Protein AF-A0AAE9GLV4-F1 (afdb_monomer)

Organism: NCBI:txid28182

Sequence (184 aa):
MNSAVATGKGVYDLAKDYKGTYNSAKDFAGKLTSKDDKVRDYAAGQAAAHTMSAVLGGMAGKALGSRLPKPKTDLPGGGKAIATNRPDFIVSPNGTAFPVPKGASGPTPITNKANKITGSAYTGGKGGANGQVSTMRIMDSTSAKGNSPGYPNGYIKYTNNAKQGVDPYTGKTLPNTKNHFGTN

InterPro domains:
  IPR029122 Novel toxin 10 [PF15520] (1-68)

Radius of gyration: 26.01 Å; Cα contacts (8 Å, |Δi|>4): 252; chains: 1; bounding box: 36×66×72 Å

Solvent-accessible surface area (backbone atoms only — not comparable to full-atom values): 10858 Å² total; per-residue (Å²): 140,86,82,83,77,83,58,71,64,62,59,54,54,52,52,50,51,51,54,50,54,52,49,54,51,51,55,53,62,71,65,56,88,64,94,50,70,69,59,54,53,54,50,52,50,48,54,53,51,55,53,50,50,56,57,48,72,73,62,68,88,68,88,80,83,90,78,75,84,77,80,86,70,88,60,90,71,83,68,78,81,71,85,58,91,51,70,66,53,48,68,33,86,73,64,54,74,44,75,44,30,52,78,38,48,46,82,39,79,38,65,47,100,82,74,44,75,50,32,35,30,31,40,78,18,39,18,24,75,70,49,40,21,20,31,39,35,42,34,50,59,37,76,60,54,88,93,42,78,53,32,80,65,13,33,36,35,28,19,27,91,85,69,45,33,20,40,67,66,56,24,47,79,39,59,83,93,66,28,62,42,76,41,89

Foldseek 3Di:
DDDDDPDCVVVVVVVVVVVVVVVVLVVVLVPPPDPDPVVSCVVSVVVVVVVVCVVCVVPVPDDDPDDDDDPPPPPPDDDPPPPQVDDQWDAFPVGDTGGFAAPWHDQDFDADPVRDGFWTKTAQGFAAPVRFFGMKTWGQWAPDDVPRHTQRRTWIFTAGPVRFTADRHHRHGDDPVPRTHHRD

Mean predicted aligned error: 18.53 Å

Nearest PDB structures (foldseek):
  4inh-assembly5_F  TM=2.682E-01  e=8.424E-01  Norovirus Hu/1968/US
  4xbd-assembly3_A  TM=3.056E-01  e=1.288E+00  Norovirus Hu/1968/US
  5t6f-assembly1_A  TM=2.512E-01  e=3.615E+00  Norovirus Hu/1968/US
  6w5k-assembly2_B  TM=2.486E-01  e=7.956E+00  Norovirus Hu/1968/US

Secondary structure (DSSP, 8-state):
-------THHHHHHHHHHHHHHHHHHHHHHT---S-HHHHHHHHHHHHHHHHHHHHHHHTTS---S-SPPP----S--------S--SEEE-TTS-EEEPPBT-EEEEEEE-TTS-EEEEEEES-BBST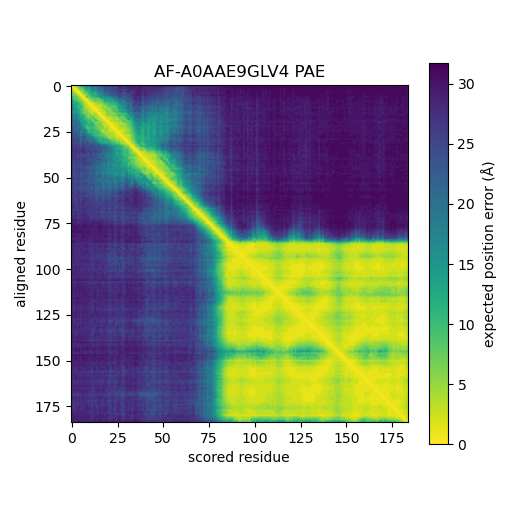TS-B-EEEEE--B--BTTBPPBTT-EEEEE-TT--BB-TTT--B--TTTS-EE--

pLDDT: mean 70.94, std 24.37, range [26.53, 98.31]

Structure (mmCIF, N/CA/C/O backbone):
data_AF-A0AAE9GLV4-F1
#
_entry.id   AF-A0AAE9GLV4-F1
#
loop_
_atom_site.group_PDB
_atom_site.id
_atom_site.type_symbol
_atom_site.label_atom_id
_atom_site.label_alt_id
_atom_site.label_comp_id
_atom_site.label_asym_id
_atom_site.label_entity_id
_atom_site.label_seq_id
_atom_site.pdbx_PDB_ins_code
_atom_site.Cartn_x
_atom_site.Cartn_y
_atom_site.Cartn_z
_atom_site.occupancy
_atom_site.B_iso_or_equiv
_atom_site.auth_seq_id
_atom_site.auth_comp_id
_atom_site.auth_asym_id
_atom_site.auth_atom_id
_atom_site.pdbx_PDB_model_num
ATOM 1 N N . MET A 1 1 ? 2.624 -53.560 39.657 1.00 33.38 1 MET A N 1
ATOM 2 C CA . MET A 1 1 ? 2.349 -52.473 40.621 1.00 33.38 1 MET A CA 1
ATOM 3 C C . MET A 1 1 ? 3.602 -51.626 40.752 1.00 33.38 1 MET A C 1
ATOM 5 O O . MET A 1 1 ? 4.656 -52.217 40.912 1.00 33.38 1 MET A O 1
ATOM 9 N N . ASN A 1 2 ? 3.497 -50.299 40.627 1.00 26.53 2 ASN A N 1
ATOM 10 C CA . ASN A 1 2 ? 4.347 -49.332 41.337 1.00 26.53 2 ASN A CA 1
ATOM 11 C C . ASN A 1 2 ? 3.811 -47.912 41.099 1.00 26.53 2 ASN A C 1
ATOM 13 O O . ASN A 1 2 ? 4.105 -47.274 40.093 1.00 26.53 2 ASN A O 1
ATOM 17 N N . SER A 1 3 ? 2.984 -47.438 42.031 1.00 32.34 3 SER A N 1
ATOM 18 C CA . SER A 1 3 ? 2.622 -46.030 42.185 1.00 32.34 3 SER A CA 1
ATOM 19 C C . SER A 1 3 ? 3.633 -45.384 43.132 1.00 32.34 3 SER A C 1
ATOM 21 O O . SER A 1 3 ? 3.607 -45.651 44.333 1.00 32.34 3 SER A O 1
ATOM 23 N N . ALA A 1 4 ? 4.536 -44.561 42.600 1.00 38.41 4 ALA A N 1
ATOM 24 C CA . ALA A 1 4 ? 5.411 -43.734 43.421 1.00 38.41 4 ALA A CA 1
ATOM 25 C C . ALA A 1 4 ? 4.566 -42.644 44.100 1.00 38.41 4 ALA A C 1
ATOM 27 O O . ALA A 1 4 ? 3.997 -41.770 43.448 1.00 38.41 4 ALA A O 1
ATOM 28 N N . VAL A 1 5 ? 4.453 -42.753 45.420 1.00 37.19 5 VAL A N 1
ATOM 29 C CA . VAL A 1 5 ? 3.797 -41.794 46.307 1.00 37.19 5 VAL A CA 1
ATOM 30 C C . VAL A 1 5 ? 4.603 -40.493 46.278 1.00 37.19 5 VAL A C 1
ATOM 32 O O . VAL A 1 5 ? 5.750 -40.465 46.720 1.00 37.19 5 VAL A O 1
ATOM 35 N N . ALA A 1 6 ? 4.018 -39.416 45.750 1.00 38.88 6 ALA A N 1
ATOM 36 C CA . ALA A 1 6 ? 4.577 -38.074 45.873 1.00 38.88 6 ALA A CA 1
ATOM 37 C C . ALA A 1 6 ? 4.549 -37.673 47.357 1.00 38.88 6 ALA A C 1
ATOM 39 O O . ALA A 1 6 ? 3.493 -37.413 47.933 1.00 38.88 6 ALA A O 1
ATOM 40 N N . THR A 1 7 ? 5.710 -37.700 48.005 1.00 41.88 7 THR A N 1
ATOM 41 C CA . THR A 1 7 ? 5.868 -37.385 49.425 1.00 41.88 7 THR A CA 1
ATOM 42 C C . THR A 1 7 ? 5.638 -35.890 49.672 1.00 41.88 7 THR A C 1
ATOM 44 O O . THR A 1 7 ? 6.137 -35.032 48.942 1.00 41.88 7 THR A O 1
ATOM 47 N N . GLY A 1 8 ? 4.885 -35.563 50.730 1.00 40.62 8 GLY A N 1
ATOM 48 C CA . GLY A 1 8 ? 4.397 -34.209 51.052 1.00 40.62 8 GLY A CA 1
ATOM 49 C C . GLY A 1 8 ? 5.460 -33.112 51.215 1.00 40.62 8 GLY A C 1
ATOM 50 O O . GLY A 1 8 ? 5.114 -31.935 51.278 1.00 40.62 8 GLY A O 1
ATOM 51 N N . LYS A 1 9 ? 6.751 -33.464 51.213 1.00 35.28 9 LYS A N 1
ATOM 52 C CA . LYS A 1 9 ? 7.869 -32.514 51.207 1.00 35.28 9 LYS A CA 1
ATOM 53 C C . LYS A 1 9 ? 7.953 -31.713 49.896 1.00 35.28 9 LYS A C 1
ATOM 55 O O . LYS A 1 9 ? 8.179 -30.510 49.947 1.00 35.28 9 LYS A O 1
ATOM 60 N N . GLY A 1 10 ? 7.689 -32.335 48.741 1.00 39.31 10 GLY A N 1
ATOM 61 C CA . GLY A 1 10 ? 7.753 -31.652 47.437 1.00 39.31 10 GLY A CA 1
ATOM 62 C C . GLY A 1 10 ? 6.651 -30.606 47.237 1.00 39.31 10 GLY A C 1
ATOM 63 O O . GLY A 1 10 ? 6.878 -29.563 46.634 1.00 39.31 10 GLY A O 1
ATOM 64 N N . VAL A 1 11 ? 5.471 -30.844 47.818 1.00 40.41 11 VAL A N 1
ATOM 65 C CA . VAL A 1 11 ? 4.345 -29.895 47.792 1.00 40.41 11 VAL A CA 1
ATOM 66 C C . VAL A 1 11 ? 4.633 -28.677 48.679 1.00 40.41 11 VAL A C 1
ATOM 68 O O . VAL A 1 11 ? 4.272 -27.555 48.332 1.00 40.41 11 VAL A O 1
ATOM 71 N N . TYR A 1 12 ? 5.323 -28.880 49.806 1.00 36.50 12 TYR A N 1
ATOM 72 C CA . TYR A 1 12 ? 5.692 -27.806 50.733 1.00 36.50 12 TYR A CA 1
ATOM 73 C C . TYR A 1 12 ? 6.796 -26.893 50.187 1.00 36.50 12 TYR A C 1
ATOM 75 O O . TYR A 1 12 ? 6.784 -25.691 50.459 1.00 36.50 12 TYR A O 1
ATOM 83 N N . ASP A 1 13 ? 7.740 -27.454 49.430 1.00 44.09 13 ASP A N 1
ATOM 84 C CA . ASP A 1 13 ? 8.796 -26.691 48.760 1.00 44.09 13 ASP A CA 1
ATOM 85 C C . ASP A 1 13 ? 8.198 -25.889 47.576 1.00 44.09 13 ASP A C 1
ATOM 87 O O . ASP A 1 13 ? 8.415 -24.680 47.489 1.00 44.09 13 ASP A O 1
ATOM 91 N N . LEU A 1 14 ? 7.275 -26.484 46.802 1.00 44.44 14 LEU A N 1
ATOM 92 C CA . LEU A 1 14 ? 6.513 -25.7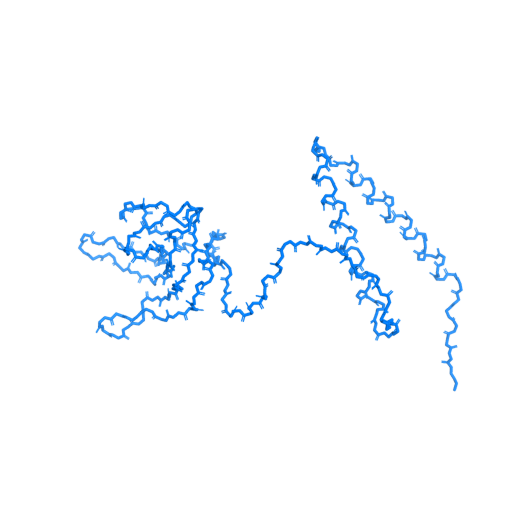97 45.742 1.00 44.44 14 LEU A CA 1
ATOM 93 C C . LEU A 1 14 ? 5.638 -24.640 46.272 1.00 44.44 14 LEU A C 1
ATOM 95 O O . LEU A 1 14 ? 5.512 -23.596 45.632 1.00 44.44 14 LEU A O 1
ATOM 99 N N . ALA A 1 15 ? 5.043 -24.795 47.459 1.00 45.81 15 ALA A N 1
ATOM 100 C CA . ALA A 1 15 ? 4.229 -23.751 48.085 1.00 45.81 15 ALA A CA 1
ATOM 101 C C . ALA A 1 15 ? 5.065 -22.568 48.613 1.00 45.81 15 ALA A C 1
ATOM 103 O O . ALA A 1 15 ? 4.588 -21.427 48.609 1.00 45.81 15 ALA A O 1
ATOM 104 N N . LYS A 1 16 ? 6.309 -22.811 49.057 1.00 47.06 16 LYS A N 1
ATOM 105 C CA . LYS A 1 16 ? 7.235 -21.729 49.435 1.00 47.06 16 LYS A CA 1
ATOM 106 C C . LYS A 1 16 ? 7.666 -20.926 48.214 1.00 47.06 16 LYS A C 1
ATOM 108 O O . LYS A 1 16 ? 7.606 -19.696 48.271 1.00 47.06 16 LYS A O 1
ATOM 113 N N . ASP A 1 17 ? 8.004 -21.607 47.122 1.00 53.16 17 ASP A N 1
ATOM 114 C CA . ASP A 1 17 ? 8.352 -20.962 45.854 1.00 53.16 17 ASP A CA 1
ATOM 115 C C . ASP A 1 17 ? 7.182 -20.125 45.327 1.00 53.16 17 ASP A C 1
ATOM 117 O O . ASP A 1 17 ? 7.364 -18.962 44.969 1.00 53.16 17 ASP A O 1
ATOM 121 N N . TYR A 1 18 ? 5.954 -20.647 45.419 1.00 48.00 18 TYR A N 1
ATOM 122 C CA . TYR A 1 18 ? 4.741 -19.917 45.045 1.00 48.00 18 TYR A CA 1
ATOM 123 C C . TYR A 1 18 ? 4.554 -18.615 45.842 1.00 48.00 18 TYR A C 1
ATOM 125 O O . TYR A 1 18 ? 4.253 -17.563 45.271 1.00 48.00 18 TYR A O 1
ATOM 133 N N . LYS A 1 19 ? 4.774 -18.649 47.164 1.00 46.53 19 LYS A N 1
ATOM 134 C CA . LYS A 1 19 ? 4.658 -17.458 48.025 1.00 46.53 19 LYS A CA 1
ATOM 135 C C . LYS A 1 19 ? 5.772 -16.440 47.748 1.00 46.53 19 LYS A C 1
ATOM 137 O O . LYS A 1 19 ? 5.514 -15.237 47.785 1.00 46.53 19 LYS A O 1
ATOM 142 N N . GLY A 1 20 ? 6.981 -16.911 47.435 1.00 52.19 20 GLY A N 1
ATOM 143 C CA . GLY A 1 20 ? 8.107 -16.074 47.013 1.00 52.19 20 GLY A CA 1
ATOM 144 C C . GLY A 1 20 ? 7.839 -15.373 45.680 1.00 52.19 20 GLY A C 1
ATOM 145 O O . GLY A 1 20 ? 7.937 -14.150 45.602 1.00 52.19 20 GLY A O 1
ATOM 146 N N . THR A 1 21 ? 7.396 -16.120 44.664 1.00 51.12 21 THR A N 1
ATOM 147 C CA . THR A 1 21 ? 7.044 -15.578 43.340 1.00 51.12 21 THR A CA 1
ATOM 148 C C . THR A 1 21 ? 5.890 -14.575 43.419 1.00 51.12 21 THR A C 1
ATOM 150 O O . THR A 1 21 ? 5.936 -13.532 42.766 1.00 51.12 21 THR A O 1
ATOM 153 N N . TYR A 1 22 ? 4.884 -14.833 44.260 1.00 44.66 22 TYR A N 1
ATOM 154 C CA . TYR A 1 22 ? 3.770 -13.907 44.476 1.00 44.66 22 TYR A CA 1
ATOM 155 C C . TYR A 1 22 ? 4.218 -12.580 45.109 1.00 44.66 22 TYR A C 1
ATOM 157 O O . TYR A 1 22 ? 3.776 -11.508 44.690 1.00 44.66 22 TYR A O 1
ATOM 165 N N . ASN A 1 23 ? 5.130 -12.633 46.084 1.00 49.69 23 ASN A N 1
ATOM 166 C CA . ASN A 1 23 ? 5.678 -11.429 46.709 1.00 49.69 23 ASN A CA 1
ATOM 167 C C . ASN A 1 23 ? 6.584 -10.646 45.742 1.00 49.69 23 ASN A C 1
ATOM 169 O O . ASN A 1 23 ? 6.455 -9.428 45.660 1.00 49.69 23 ASN A O 1
ATOM 173 N N . SER A 1 24 ? 7.408 -11.319 44.930 1.00 46.62 24 SER A N 1
ATOM 174 C CA . SER A 1 24 ? 8.219 -10.658 43.894 1.00 46.62 24 SER A CA 1
ATOM 175 C C . SER A 1 24 ? 7.372 -10.011 42.791 1.00 46.62 24 SER A C 1
ATOM 177 O O . SER A 1 24 ? 7.714 -8.932 42.311 1.00 46.62 24 SER A O 1
ATOM 179 N N . ALA A 1 25 ? 6.245 -10.623 42.412 1.00 48.28 25 ALA A N 1
ATOM 180 C CA . ALA A 1 25 ? 5.297 -10.033 41.465 1.00 48.28 25 ALA A CA 1
ATOM 181 C C . ALA A 1 25 ? 4.595 -8.791 42.047 1.00 48.28 25 ALA A C 1
ATOM 183 O O . ALA A 1 25 ? 4.405 -7.800 41.337 1.00 48.28 25 ALA A O 1
ATOM 184 N N . LYS A 1 26 ? 4.264 -8.808 43.346 1.00 45.34 26 LYS A N 1
ATOM 185 C CA . LYS A 1 26 ? 3.741 -7.635 44.067 1.00 45.34 26 LYS A CA 1
ATOM 186 C C . LYS A 1 26 ? 4.761 -6.500 44.161 1.00 45.34 26 LYS A C 1
ATOM 188 O O . LYS A 1 26 ? 4.398 -5.356 43.897 1.00 45.34 26 LYS A O 1
ATOM 193 N N . ASP A 1 27 ? 6.019 -6.807 44.462 1.00 52.88 27 ASP A N 1
ATOM 194 C CA . ASP A 1 27 ? 7.096 -5.809 44.519 1.00 52.88 27 ASP A CA 1
ATOM 195 C C . ASP A 1 27 ? 7.402 -5.209 43.138 1.00 52.88 27 ASP A C 1
ATOM 197 O O . ASP A 1 27 ? 7.717 -4.022 43.026 1.00 52.88 27 ASP A O 1
ATOM 201 N N . PHE A 1 28 ? 7.261 -5.996 42.066 1.00 50.38 28 PHE A N 1
ATOM 202 C CA . PHE A 1 28 ? 7.389 -5.508 40.691 1.00 50.38 28 PHE A CA 1
ATOM 203 C C . PHE A 1 28 ? 6.233 -4.572 40.305 1.00 50.38 28 PHE A C 1
ATOM 205 O O . PHE A 1 28 ? 6.464 -3.506 39.734 1.00 50.38 28 PHE A O 1
ATOM 212 N N . ALA A 1 29 ? 4.997 -4.916 40.684 1.00 48.34 29 ALA A N 1
ATOM 213 C CA . ALA A 1 29 ? 3.828 -4.059 40.480 1.00 48.34 29 ALA A CA 1
ATOM 214 C C . ALA A 1 29 ? 3.908 -2.750 41.291 1.00 48.34 29 ALA A C 1
ATOM 216 O O . ALA A 1 29 ? 3.488 -1.702 40.802 1.00 48.34 29 ALA A O 1
ATOM 217 N N . GLY A 1 30 ? 4.503 -2.790 42.489 1.00 45.53 30 GLY A N 1
ATOM 218 C CA . GLY A 1 30 ? 4.764 -1.608 43.318 1.00 45.53 30 GLY A CA 1
ATOM 219 C C . GLY A 1 30 ? 5.848 -0.670 42.768 1.00 45.53 30 GLY A C 1
ATOM 220 O O . GLY A 1 30 ? 5.863 0.508 43.117 1.00 45.53 30 GLY A O 1
ATOM 221 N N . LYS A 1 31 ? 6.731 -1.156 41.882 1.00 49.12 31 LYS A N 1
ATOM 222 C CA . LYS A 1 31 ? 7.793 -0.360 41.231 1.00 49.12 31 LYS A CA 1
ATOM 223 C C . LYS A 1 31 ? 7.373 0.293 39.911 1.00 49.12 31 LYS A C 1
ATOM 225 O O . LYS A 1 31 ? 8.145 1.075 39.357 1.00 49.12 31 LYS A O 1
ATOM 230 N N . LEU A 1 32 ? 6.171 0.014 39.399 1.00 48.62 32 LEU A N 1
ATOM 231 C CA . LEU A 1 32 ? 5.632 0.709 38.228 1.00 48.62 32 LEU A CA 1
ATOM 232 C C . LEU A 1 32 ? 5.230 2.136 38.628 1.00 48.62 32 LEU A C 1
ATOM 234 O O . LEU A 1 32 ? 4.164 2.362 39.192 1.00 48.62 32 LEU A O 1
ATOM 238 N N . THR A 1 33 ? 6.079 3.113 38.304 1.00 49.09 33 THR A N 1
ATOM 239 C CA . THR A 1 33 ? 5.923 4.549 38.621 1.00 49.09 33 THR A CA 1
ATOM 240 C C . THR A 1 33 ? 4.823 5.261 37.813 1.00 49.09 33 THR A C 1
ATOM 242 O O . THR A 1 33 ? 4.863 6.479 37.631 1.00 49.09 33 THR A O 1
ATOM 245 N N . SER A 1 34 ? 3.828 4.526 37.311 1.00 51.44 34 SER A N 1
ATOM 246 C CA . SER A 1 34 ? 2.735 5.097 36.525 1.00 51.44 34 SER A CA 1
ATOM 247 C C . SER A 1 34 ? 1.590 5.548 37.432 1.00 51.44 34 SER A C 1
ATOM 249 O O . SER A 1 34 ? 1.074 4.770 38.236 1.00 51.44 34 SER A O 1
ATOM 251 N N . LYS A 1 35 ? 1.174 6.812 37.279 1.00 51.53 35 LYS A N 1
ATOM 252 C CA . LYS A 1 35 ? 0.035 7.421 37.991 1.00 51.53 35 LYS A CA 1
ATOM 253 C C . LYS A 1 35 ? -1.329 6.922 37.491 1.00 51.53 35 LYS A C 1
ATOM 255 O O . LYS A 1 35 ? -2.339 7.258 38.096 1.00 51.53 35 LYS A O 1
ATOM 260 N N . ASP A 1 36 ? -1.358 6.108 36.433 1.00 47.84 36 ASP A N 1
ATOM 261 C CA . ASP A 1 36 ? -2.586 5.582 35.840 1.00 47.84 36 ASP A CA 1
ATOM 262 C C . ASP A 1 36 ? -2.874 4.146 36.302 1.00 47.84 36 ASP A C 1
ATOM 264 O O . ASP A 1 36 ? -2.256 3.177 35.843 1.00 47.84 36 ASP A O 1
ATOM 268 N N . ASP A 1 37 ? -3.874 4.002 37.176 1.00 52.22 37 ASP A N 1
ATOM 269 C CA . ASP A 1 37 ? -4.303 2.728 37.777 1.00 52.22 37 ASP A CA 1
ATOM 270 C C . ASP A 1 37 ? -4.626 1.636 36.735 1.00 52.22 37 ASP A C 1
ATOM 272 O O . ASP A 1 37 ? -4.383 0.452 36.967 1.00 52.22 37 ASP A O 1
ATOM 276 N N . LYS A 1 38 ? -5.080 2.029 35.537 1.00 52.62 38 LYS A N 1
ATOM 277 C CA . LYS A 1 38 ? -5.433 1.111 34.436 1.00 52.62 38 LYS A CA 1
ATOM 278 C C . LYS A 1 38 ? -4.229 0.375 33.845 1.00 52.62 38 LYS A C 1
ATOM 280 O O . LYS A 1 38 ? -4.363 -0.763 33.401 1.00 52.62 38 LYS A O 1
ATOM 285 N N . VAL A 1 39 ? -3.055 1.011 33.825 1.00 49.38 39 VAL A N 1
ATOM 286 C CA . VAL A 1 39 ? -1.829 0.403 33.280 1.00 49.38 39 VAL A CA 1
ATOM 287 C C . VAL A 1 39 ? -1.263 -0.618 34.267 1.00 49.38 39 VAL A C 1
ATOM 289 O O . VAL A 1 39 ? -0.762 -1.663 33.848 1.00 49.38 39 VAL A O 1
ATOM 292 N N . ARG A 1 40 ? -1.406 -0.364 35.577 1.00 48.38 40 ARG A N 1
ATOM 293 C CA . ARG A 1 40 ? -0.996 -1.308 36.626 1.00 48.38 40 ARG A CA 1
ATOM 294 C C . ARG A 1 40 ? -1.845 -2.579 36.612 1.00 48.38 40 ARG A C 1
ATOM 296 O O . ARG A 1 40 ? -1.273 -3.665 36.643 1.00 48.38 40 ARG A O 1
ATOM 303 N N . ASP A 1 41 ? -3.166 -2.455 36.487 1.00 49.81 41 ASP A N 1
ATOM 304 C CA . ASP A 1 41 ? -4.072 -3.614 36.422 1.00 49.81 41 ASP A CA 1
ATOM 305 C C . ASP A 1 41 ? -3.847 -4.461 35.163 1.00 49.81 41 ASP A C 1
ATOM 307 O O . ASP A 1 41 ? -3.862 -5.691 35.223 1.00 49.81 41 ASP A O 1
ATOM 311 N N . TYR A 1 42 ? -3.553 -3.823 34.027 1.00 49.88 42 TYR A N 1
ATOM 312 C CA . TYR A 1 42 ? -3.244 -4.534 32.786 1.00 49.88 42 TYR A CA 1
ATOM 313 C C . TYR A 1 42 ? -1.904 -5.288 32.856 1.00 49.88 42 TYR A C 1
ATOM 315 O O . TYR A 1 42 ? -1.800 -6.427 32.395 1.00 49.88 42 TYR A O 1
ATOM 323 N N . ALA A 1 43 ? -0.879 -4.687 33.470 1.00 46.59 43 ALA A N 1
ATOM 324 C CA . ALA A 1 43 ? 0.427 -5.319 33.649 1.00 46.59 43 ALA A CA 1
ATOM 325 C C . ALA A 1 43 ? 0.389 -6.453 34.690 1.00 46.59 43 ALA A C 1
ATOM 327 O O . ALA A 1 43 ? 0.937 -7.530 34.444 1.00 46.59 43 ALA A O 1
ATOM 328 N N . ALA A 1 44 ? -0.309 -6.255 35.813 1.00 49.22 44 ALA A N 1
ATOM 329 C CA . ALA A 1 44 ? -0.534 -7.297 36.814 1.00 49.22 44 ALA A CA 1
ATOM 330 C C . ALA A 1 44 ? -1.363 -8.461 36.240 1.00 49.22 44 ALA A C 1
ATOM 332 O O . ALA A 1 44 ? -1.042 -9.627 36.479 1.00 49.22 44 ALA A O 1
ATOM 333 N N . GLY A 1 45 ? -2.373 -8.156 35.417 1.00 49.81 45 GLY A N 1
ATOM 334 C CA . GLY A 1 45 ? -3.188 -9.147 34.715 1.00 49.81 45 GLY A CA 1
ATOM 335 C C . GLY A 1 45 ? -2.389 -9.990 33.717 1.00 49.81 45 GLY A C 1
ATOM 336 O O . GLY A 1 45 ? -2.546 -11.210 33.686 1.00 49.81 45 GLY A O 1
ATOM 337 N N . GLN A 1 46 ? -1.477 -9.380 32.952 1.00 47.47 46 GLN A N 1
ATOM 338 C CA . GLN A 1 46 ? -0.594 -10.124 32.045 1.00 47.47 46 GLN A CA 1
ATOM 339 C C . GLN A 1 46 ? 0.460 -10.953 32.793 1.00 47.47 46 GLN A C 1
ATOM 341 O O . GLN A 1 46 ? 0.703 -12.100 32.419 1.00 47.47 46 GLN A O 1
ATOM 346 N N . ALA A 1 47 ? 1.045 -10.432 33.874 1.00 45.75 47 ALA A N 1
ATOM 347 C CA . ALA A 1 47 ? 2.011 -11.182 34.680 1.00 45.75 47 ALA A CA 1
ATOM 348 C C . ALA A 1 47 ? 1.371 -12.414 35.350 1.00 45.75 47 ALA A C 1
ATOM 350 O O . ALA A 1 47 ? 1.970 -13.494 35.359 1.00 45.75 47 ALA A O 1
ATOM 351 N N . ALA A 1 48 ? 0.131 -12.289 35.838 1.00 47.38 48 ALA A N 1
ATOM 352 C CA . ALA A 1 48 ? -0.644 -13.412 36.364 1.00 47.38 48 ALA A CA 1
ATOM 353 C C . ALA A 1 48 ? -1.029 -14.421 35.264 1.00 47.38 48 ALA A C 1
ATOM 355 O O . ALA A 1 48 ? -0.939 -15.629 35.474 1.00 47.38 48 ALA A O 1
ATOM 356 N N . ALA A 1 49 ? -1.403 -13.955 34.068 1.00 43.41 49 ALA A N 1
ATOM 357 C CA . ALA A 1 49 ? -1.769 -14.830 32.953 1.00 43.41 49 ALA A CA 1
ATOM 358 C C . ALA A 1 49 ? -0.572 -15.623 32.392 1.00 43.41 49 ALA A C 1
ATOM 360 O O . ALA A 1 49 ? -0.696 -16.820 32.120 1.00 43.41 49 ALA A O 1
ATOM 361 N N . HIS A 1 50 ? 0.602 -14.997 32.265 1.00 37.84 50 HIS A N 1
ATOM 362 C CA . HIS A 1 50 ? 1.802 -15.660 31.746 1.00 37.84 50 HIS A CA 1
ATOM 363 C C . HIS A 1 50 ? 2.395 -16.678 32.727 1.00 37.84 50 HIS A C 1
ATOM 365 O O . HIS A 1 50 ? 2.811 -17.759 32.307 1.00 37.84 50 HIS A O 1
ATOM 371 N N . THR A 1 51 ? 2.375 -16.393 34.032 1.00 44.53 51 THR A N 1
ATOM 372 C CA . THR A 1 51 ? 2.818 -17.357 35.056 1.00 44.53 51 THR A CA 1
ATOM 373 C C . THR A 1 51 ? 1.852 -18.536 35.187 1.00 44.53 51 THR A C 1
ATOM 375 O O . THR A 1 51 ? 2.294 -19.682 35.276 1.00 44.53 51 THR A O 1
ATOM 378 N N . MET A 1 52 ? 0.541 -18.304 35.072 1.00 40.44 52 MET A N 1
ATOM 379 C CA . MET A 1 52 ? -0.462 -19.377 35.045 1.00 40.44 52 MET A CA 1
ATOM 380 C C . MET A 1 52 ? -0.363 -20.244 33.780 1.00 40.44 52 MET A C 1
ATOM 382 O 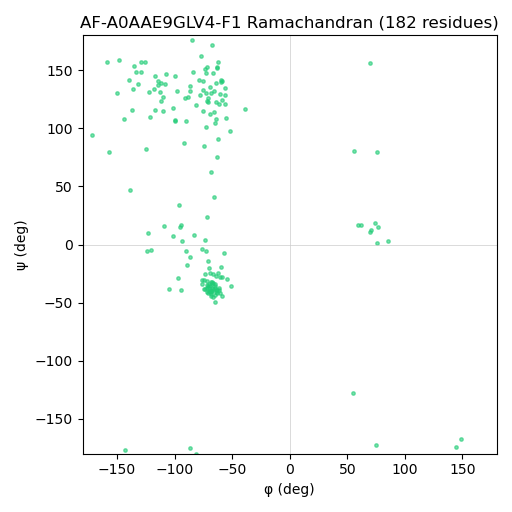O . MET A 1 52 ? -0.561 -21.455 33.860 1.00 40.44 52 MET A O 1
ATOM 386 N N . SER A 1 53 ? 0.002 -19.672 32.625 1.00 39.84 53 SER A N 1
ATOM 387 C CA . SER A 1 53 ? 0.228 -20.445 31.394 1.00 39.84 53 SER A CA 1
ATOM 388 C C . SER A 1 53 ? 1.493 -21.310 31.463 1.00 39.84 53 SER A C 1
ATOM 390 O O . SER A 1 53 ? 1.501 -22.412 30.916 1.00 39.84 53 SER A O 1
ATOM 392 N N . ALA A 1 54 ? 2.546 -20.849 32.146 1.00 41.22 54 ALA A N 1
ATOM 393 C CA . ALA A 1 54 ? 3.781 -21.616 32.327 1.00 41.22 54 ALA A CA 1
ATOM 394 C C . ALA A 1 54 ? 3.610 -22.773 33.330 1.00 41.22 54 ALA A C 1
ATOM 396 O O . ALA A 1 54 ? 4.109 -23.872 33.096 1.00 41.22 54 ALA A O 1
ATOM 397 N N . VAL A 1 55 ? 2.843 -22.564 34.407 1.00 42.22 55 VAL A N 1
ATOM 398 C CA . VAL A 1 55 ? 2.545 -23.614 35.399 1.00 42.22 55 VAL A CA 1
ATOM 399 C C . VAL A 1 55 ? 1.536 -24.635 34.854 1.00 42.22 55 VAL A C 1
ATOM 401 O O . VAL A 1 55 ? 1.698 -25.837 35.065 1.00 42.22 55 VAL A O 1
ATOM 404 N N . LEU A 1 56 ? 0.531 -24.197 34.086 1.00 40.75 56 LEU A N 1
ATOM 405 C CA . LEU A 1 56 ? -0.461 -25.102 33.493 1.00 40.75 56 LEU A CA 1
ATOM 406 C C . LEU A 1 56 ? 0.091 -25.866 32.275 1.00 40.75 56 LEU A C 1
ATOM 408 O O . LEU A 1 56 ? -0.274 -27.021 32.069 1.00 40.75 56 LEU A O 1
ATOM 412 N N . GLY A 1 57 ? 1.021 -25.279 31.514 1.00 39.75 57 GLY A N 1
ATOM 413 C CA . GLY A 1 57 ? 1.704 -25.955 30.405 1.00 39.75 57 GLY A CA 1
ATOM 414 C C . GLY A 1 57 ? 2.670 -27.065 30.842 1.00 39.75 57 GLY A C 1
ATOM 415 O O . GLY A 1 57 ? 2.905 -27.997 30.078 1.00 39.75 57 GLY A O 1
ATOM 416 N N . GLY A 1 58 ? 3.191 -27.003 32.075 1.00 44.88 58 GLY A N 1
ATOM 417 C CA . GLY A 1 58 ? 4.140 -27.986 32.614 1.00 44.88 58 GLY A CA 1
ATOM 418 C C . GLY A 1 58 ? 3.519 -29.190 33.336 1.00 44.88 58 GLY A C 1
ATOM 419 O O . GLY A 1 58 ? 4.195 -30.201 33.502 1.00 44.88 58 GLY A O 1
ATOM 420 N N . MET A 1 59 ? 2.247 -29.125 33.755 1.00 45.31 59 MET A N 1
ATOM 421 C CA . MET A 1 59 ? 1.600 -30.195 34.543 1.00 45.31 59 MET A CA 1
ATOM 422 C C . MET A 1 59 ? 0.302 -30.764 33.940 1.00 45.31 59 MET A C 1
ATOM 424 O O . MET A 1 59 ? -0.213 -31.759 34.446 1.00 45.31 59 MET A O 1
ATOM 428 N N . ALA A 1 60 ? -0.232 -30.217 32.844 1.00 43.28 60 ALA A N 1
ATOM 429 C CA . ALA A 1 60 ? -1.561 -30.588 32.335 1.00 43.28 60 ALA A CA 1
ATOM 430 C C . ALA A 1 60 ? -1.571 -31.649 31.213 1.00 43.28 60 ALA A C 1
ATOM 432 O O . ALA A 1 60 ? -2.433 -31.623 30.338 1.00 43.28 60 ALA A O 1
ATOM 433 N N . GLY A 1 61 ? -0.644 -32.612 31.228 1.00 41.25 61 GLY A N 1
ATOM 434 C CA . GLY A 1 61 ? -0.674 -33.729 30.274 1.00 41.25 61 GLY A CA 1
ATOM 435 C C . GLY A 1 61 ? -1.764 -34.770 30.562 1.00 41.25 61 GLY A C 1
ATOM 436 O O . GLY A 1 61 ? -2.212 -35.462 29.651 1.00 41.25 61 GLY A O 1
ATOM 437 N N . LYS A 1 62 ? -2.214 -34.913 31.815 1.00 45.66 62 LYS A N 1
ATOM 438 C CA . LYS A 1 62 ? -3.226 -35.908 32.195 1.00 45.66 62 LYS A CA 1
ATOM 439 C C . LYS A 1 62 ? -4.042 -35.405 33.382 1.00 45.66 62 LYS A C 1
ATOM 441 O O . LYS A 1 62 ? -3.476 -35.039 34.398 1.00 45.66 62 LYS A O 1
ATOM 446 N N . ALA A 1 63 ? -5.365 -35.474 33.247 1.00 48.44 63 ALA A N 1
ATOM 447 C CA . ALA A 1 63 ? -6.376 -35.177 34.263 1.00 48.44 63 ALA A CA 1
ATOM 448 C C . ALA A 1 63 ? -6.630 -33.690 34.570 1.00 48.44 63 ALA A C 1
ATOM 450 O O . ALA A 1 63 ? -6.259 -33.194 35.621 1.00 48.44 63 ALA A O 1
ATOM 451 N N . LEU A 1 64 ? -7.402 -33.014 33.713 1.00 41.44 64 LEU A N 1
ATOM 452 C CA . LEU A 1 64 ? -8.466 -32.123 34.194 1.00 41.44 64 LEU A CA 1
ATOM 453 C C . LEU A 1 64 ? -9.523 -31.946 33.093 1.00 41.44 64 LEU A C 1
ATOM 455 O O . LEU A 1 64 ? -9.557 -30.968 32.350 1.00 41.44 64 LEU A O 1
ATOM 459 N N . GLY A 1 65 ? -10.391 -32.948 32.968 1.00 40.06 65 GLY A N 1
ATOM 460 C CA . GLY A 1 65 ? -11.626 -32.803 32.213 1.00 40.06 65 GLY A CA 1
ATOM 461 C C . GLY A 1 65 ? -12.508 -31.720 32.842 1.00 40.06 65 GLY A C 1
ATOM 462 O O . GLY A 1 65 ? -12.935 -31.825 33.989 1.00 40.06 65 GLY A O 1
ATOM 463 N N . SER A 1 66 ? -12.820 -30.698 32.049 1.00 49.62 66 SER A N 1
ATOM 464 C CA . SER A 1 66 ? -14.157 -30.091 32.002 1.00 49.62 66 SER A CA 1
ATOM 465 C C . SER A 1 66 ? -14.645 -29.186 33.147 1.00 49.62 66 SER A C 1
ATOM 467 O O . SER A 1 66 ? -15.853 -28.960 33.213 1.00 49.62 66 SER A O 1
ATOM 469 N N . ARG A 1 67 ? -13.805 -28.615 34.026 1.00 50.91 67 ARG A N 1
ATOM 470 C CA . ARG A 1 67 ? -14.312 -27.732 35.112 1.00 50.91 67 ARG A CA 1
ATOM 471 C C . ARG A 1 67 ? -13.494 -26.469 35.406 1.00 50.91 67 ARG A C 1
ATOM 473 O O . ARG A 1 67 ? -13.275 -26.131 36.563 1.00 50.91 67 ARG A O 1
ATOM 480 N N . LEU A 1 68 ? -13.110 -25.722 34.374 1.00 50.16 68 LEU A N 1
ATOM 481 C CA . LEU A 1 68 ? -12.791 -24.300 34.551 1.00 50.16 68 L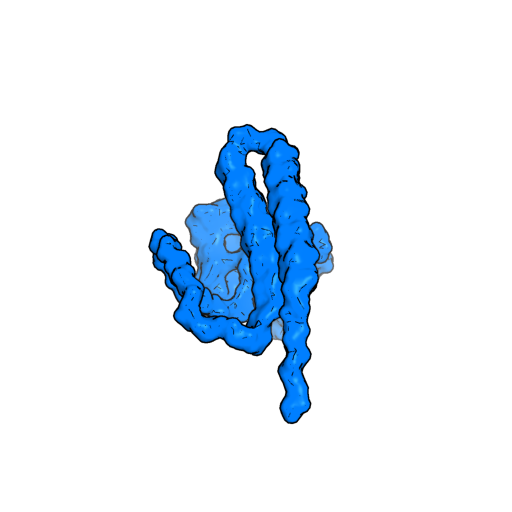EU A CA 1
ATOM 482 C C . LEU A 1 68 ? -14.066 -23.471 34.311 1.00 50.16 68 LEU A C 1
ATOM 484 O O . LEU A 1 68 ? -14.696 -23.641 33.260 1.00 50.16 68 LEU A O 1
ATOM 488 N N . PRO A 1 69 ? -14.483 -22.602 35.253 1.00 45.41 69 PRO A N 1
ATOM 489 C CA . PRO A 1 69 ? -15.560 -21.648 35.018 1.00 45.41 69 PRO A CA 1
ATOM 490 C C . PRO A 1 69 ? -15.206 -20.795 33.800 1.00 45.41 69 PRO A C 1
ATOM 492 O O . PRO A 1 69 ? -14.158 -20.152 33.773 1.00 45.41 69 PRO A O 1
ATOM 495 N N . LYS A 1 70 ? -16.058 -20.815 32.770 1.00 45.44 70 LYS A N 1
ATOM 496 C CA . LYS A 1 70 ? -15.859 -19.966 31.594 1.00 45.44 70 LYS A CA 1
ATOM 497 C C . LYS A 1 70 ? -15.967 -18.503 32.045 1.00 45.44 70 LYS A C 1
ATOM 499 O O . LYS A 1 70 ? -17.011 -18.151 32.603 1.00 45.44 70 LYS A O 1
ATOM 504 N N . PRO A 1 71 ? -14.951 -17.652 31.825 1.00 42.44 71 PRO A N 1
ATOM 505 C CA . PRO A 1 71 ? -15.110 -16.225 32.051 1.00 42.44 71 PRO A CA 1
ATOM 506 C C . PRO A 1 71 ? -16.245 -15.719 31.155 1.00 42.44 71 PRO A C 1
ATOM 508 O O . PRO A 1 71 ? -16.233 -15.931 29.942 1.00 42.44 71 PRO A O 1
ATOM 511 N N . LYS A 1 72 ? -17.255 -15.086 31.758 1.00 36.41 72 LYS A N 1
ATOM 512 C CA . LYS A 1 72 ? -18.274 -14.335 31.020 1.00 36.41 72 LYS A CA 1
ATOM 513 C C . LYS A 1 72 ? -17.635 -13.040 30.546 1.00 36.41 72 LYS A C 1
ATOM 515 O O . LYS A 1 72 ? -17.703 -12.020 31.221 1.00 36.41 72 LYS A O 1
ATOM 520 N N . THR A 1 73 ? -16.969 -13.094 29.406 1.00 44.53 73 THR A N 1
ATOM 521 C CA . THR A 1 73 ? -16.675 -11.887 28.648 1.00 44.53 73 THR A CA 1
ATOM 522 C C . THR A 1 73 ? -17.805 -11.701 27.657 1.00 44.53 73 THR A C 1
ATOM 524 O O . THR A 1 73 ? -17.712 -12.157 26.516 1.00 44.53 73 THR A O 1
ATOM 527 N N . ASP A 1 74 ? -18.863 -11.022 28.096 1.00 42.38 74 ASP A N 1
ATOM 528 C CA . ASP A 1 74 ? -19.814 -10.356 27.203 1.00 42.38 74 ASP A CA 1
ATOM 529 C C . ASP A 1 74 ? -19.091 -9.165 26.544 1.00 42.38 74 ASP A C 1
ATOM 531 O O . ASP A 1 74 ? -19.384 -7.994 26.769 1.00 42.38 74 ASP A O 1
ATOM 535 N N . LEU A 1 75 ? -18.051 -9.478 25.771 1.00 52.94 75 LEU A N 1
ATOM 536 C CA . LEU A 1 75 ? -17.437 -8.568 24.822 1.00 52.94 75 LEU A CA 1
ATOM 537 C C . LEU A 1 75 ? -18.366 -8.555 23.605 1.00 52.94 75 LEU A C 1
ATOM 539 O O . LEU A 1 75 ? -18.717 -9.637 23.120 1.00 52.94 75 LEU A O 1
ATOM 543 N N . PRO A 1 76 ? -18.787 -7.383 23.104 1.00 44.88 76 PRO A N 1
ATOM 544 C CA . PRO A 1 76 ? -19.665 -7.312 21.948 1.00 44.88 76 PRO A CA 1
ATOM 545 C C . PRO A 1 76 ? -19.047 -8.064 20.764 1.00 44.88 76 PRO A C 1
ATOM 547 O O . PRO A 1 76 ? -18.062 -7.630 20.173 1.00 44.88 76 PRO A O 1
ATOM 550 N N . GLY A 1 77 ? -19.661 -9.208 20.455 1.00 40.59 77 GLY A N 1
ATOM 551 C CA . GLY A 1 77 ? -19.637 -9.880 19.164 1.00 40.59 77 GLY A CA 1
ATOM 552 C C . GLY A 1 77 ? -18.253 -10.211 18.627 1.00 40.59 77 GLY A C 1
ATOM 553 O O . GLY A 1 77 ? -17.766 -9.554 17.710 1.00 40.59 77 GLY A O 1
ATOM 554 N N . GLY A 1 78 ? -17.684 -11.308 19.131 1.00 43.69 78 GLY A N 1
ATOM 555 C CA . GLY A 1 78 ? -16.625 -12.056 18.467 1.00 43.69 78 GLY A CA 1
ATOM 556 C C . GLY A 1 78 ? -17.019 -12.393 17.031 1.00 43.69 78 GLY A C 1
ATOM 557 O O . GLY A 1 78 ? -17.727 -13.364 16.766 1.00 43.69 78 GLY A O 1
ATOM 558 N N . GLY A 1 79 ? -16.544 -11.581 16.088 1.00 43.59 79 GLY A N 1
ATOM 559 C CA . GLY A 1 79 ? -16.489 -11.984 14.695 1.00 43.59 79 GLY A CA 1
ATOM 560 C C . GLY A 1 79 ? -15.688 -13.276 14.629 1.00 43.59 79 GLY A C 1
ATOM 561 O O . GLY A 1 79 ? -14.596 -13.351 15.191 1.00 43.59 79 GLY A O 1
ATOM 562 N N . LYS A 1 80 ? -16.251 -14.299 13.978 1.00 40.62 80 LYS A N 1
ATOM 563 C CA . LYS A 1 80 ? -15.536 -15.516 13.583 1.00 40.62 80 LYS A CA 1
ATOM 564 C C . LYS A 1 80 ? -14.141 -15.080 13.132 1.00 40.62 80 LYS A C 1
ATOM 566 O O . LYS A 1 80 ? -14.048 -14.305 12.179 1.00 40.62 80 LYS A O 1
ATOM 571 N N . ALA A 1 81 ? -13.085 -15.512 13.823 1.00 49.28 81 ALA A N 1
ATOM 572 C CA . ALA A 1 81 ? -11.736 -15.372 13.302 1.00 49.28 81 ALA A CA 1
ATOM 573 C C . ALA A 1 81 ? -11.717 -16.207 12.024 1.00 49.28 81 ALA A C 1
ATOM 575 O O . ALA A 1 81 ? -11.543 -17.424 12.052 1.00 49.28 81 ALA A O 1
ATOM 576 N N . ILE A 1 82 ? -12.041 -15.572 10.899 1.00 47.31 82 ILE A N 1
ATOM 577 C CA . ILE A 1 82 ? -11.772 -16.153 9.603 1.00 47.31 82 ILE A CA 1
ATOM 578 C C . ILE A 1 82 ? -10.258 -16.218 9.606 1.00 47.31 82 ILE A C 1
ATOM 580 O O . ILE A 1 82 ? -9.604 -15.177 9.594 1.00 47.31 82 ILE A O 1
ATOM 584 N N . ALA A 1 83 ? -9.714 -17.427 9.726 1.00 47.66 83 ALA A N 1
ATOM 585 C CA . ALA A 1 83 ? -8.318 -17.690 9.441 1.00 47.66 83 ALA A CA 1
ATOM 586 C C . ALA A 1 83 ? -8.123 -17.399 7.949 1.00 47.66 83 ALA A C 1
ATOM 588 O O . ALA A 1 83 ? -8.125 -18.284 7.100 1.00 47.66 83 ALA A O 1
ATOM 589 N N . THR A 1 84 ? -8.088 -16.116 7.603 1.00 53.88 84 THR A N 1
ATOM 590 C CA . THR A 1 84 ? -7.608 -15.668 6.314 1.00 53.88 84 THR A CA 1
ATOM 591 C C . THR A 1 84 ? -6.109 -15.900 6.379 1.00 53.88 84 THR A C 1
ATOM 593 O O . THR A 1 84 ? -5.482 -15.408 7.315 1.00 53.88 84 THR A O 1
ATOM 596 N N . ASN A 1 85 ? -5.526 -16.621 5.418 1.00 63.88 85 ASN A N 1
ATOM 597 C CA . ASN A 1 85 ? -4.069 -16.760 5.233 1.00 63.88 85 ASN A CA 1
ATOM 598 C C . ASN A 1 85 ? -3.405 -15.418 4.845 1.00 63.88 85 ASN A C 1
ATOM 600 O O . ASN A 1 85 ? -2.555 -15.346 3.962 1.00 63.88 85 ASN A O 1
ATOM 604 N N . ARG A 1 86 ? -3.839 -14.327 5.470 1.00 76.88 86 ARG A N 1
ATOM 605 C CA . ARG A 1 86 ? -3.438 -12.960 5.218 1.00 76.88 86 ARG A CA 1
ATOM 606 C C . ARG A 1 86 ? -2.876 -12.394 6.523 1.00 76.88 86 ARG A C 1
ATOM 608 O O . ARG A 1 86 ? -3.556 -12.471 7.545 1.00 76.88 86 ARG A O 1
ATOM 615 N N . PRO A 1 87 ? -1.698 -11.760 6.480 1.00 91.12 87 PRO A N 1
ATOM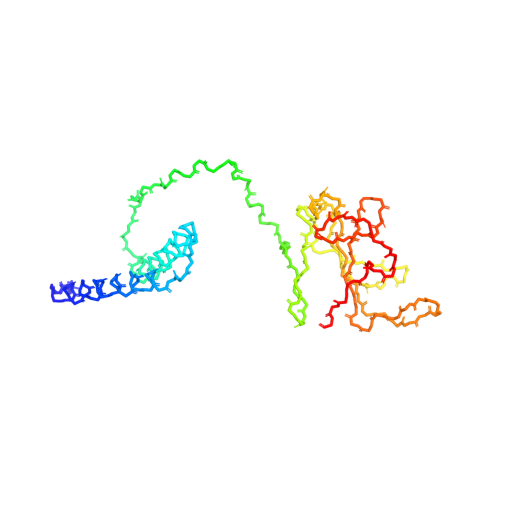 616 C CA . PRO A 1 87 ? -1.160 -11.054 7.630 1.00 91.12 87 PRO A CA 1
ATOM 617 C C . PRO A 1 87 ? -1.932 -9.754 7.908 1.00 91.12 87 PRO A C 1
ATOM 6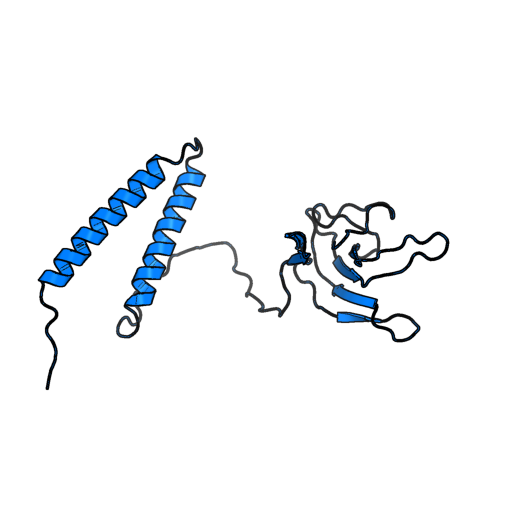19 O O . PRO A 1 87 ? -2.459 -9.111 6.994 1.00 91.12 87 PRO A O 1
ATOM 622 N N . ASP A 1 88 ? -1.946 -9.329 9.171 1.00 92.19 88 ASP A N 1
ATOM 623 C CA . ASP A 1 88 ? -2.490 -8.024 9.575 1.00 92.19 88 ASP A CA 1
ATOM 624 C C . ASP A 1 88 ? -1.562 -6.862 9.205 1.00 92.19 88 ASP A C 1
ATOM 626 O O . ASP A 1 88 ? -2.022 -5.762 8.904 1.00 92.19 88 ASP A O 1
ATOM 630 N N . PHE A 1 89 ? -0.256 -7.106 9.183 1.00 94.88 89 PHE A N 1
ATOM 631 C CA . PHE A 1 89 ? 0.766 -6.148 8.787 1.00 94.88 89 PHE A CA 1
ATOM 632 C C . PHE A 1 89 ? 1.948 -6.869 8.138 1.00 94.88 89 PHE A C 1
ATOM 634 O O . PHE A 1 89 ? 2.166 -8.060 8.349 1.00 94.88 89 PHE A O 1
ATOM 641 N N . ILE A 1 90 ? 2.726 -6.133 7.355 1.00 93.25 90 ILE A N 1
ATOM 642 C CA . ILE A 1 90 ? 3.999 -6.585 6.791 1.00 93.25 90 ILE A CA 1
ATOM 643 C C . ILE A 1 90 ? 5.108 -5.740 7.387 1.00 93.25 90 ILE A C 1
ATOM 645 O O . ILE A 1 90 ? 4.935 -4.540 7.552 1.00 93.25 90 ILE A O 1
ATOM 649 N N . VAL A 1 91 ? 6.241 -6.353 7.697 1.00 94.00 91 VAL A N 1
ATOM 650 C CA . VAL A 1 91 ? 7.398 -5.652 8.254 1.00 94.00 91 VAL A CA 1
ATOM 651 C C . VAL A 1 91 ? 8.500 -5.619 7.202 1.00 94.00 91 VAL A C 1
ATOM 653 O O . VAL A 1 91 ? 8.834 -6.663 6.641 1.00 94.00 91 VAL A O 1
ATOM 656 N N . SER A 1 92 ? 9.036 -4.437 6.896 1.00 89.81 92 SER A N 1
ATOM 657 C CA . SER A 1 92 ? 10.242 -4.306 6.063 1.00 89.81 92 SER A CA 1
ATOM 658 C C . SER A 1 92 ? 11.510 -4.643 6.858 1.00 89.81 92 SER A C 1
ATOM 660 O O . SER A 1 92 ? 11.479 -4.600 8.088 1.00 89.81 92 SER A O 1
ATOM 662 N N . PRO A 1 93 ? 12.645 -4.937 6.195 1.00 89.62 93 PRO A N 1
ATOM 663 C CA . PRO A 1 93 ? 13.915 -5.241 6.864 1.00 89.62 93 PRO A CA 1
ATOM 664 C C . PRO A 1 93 ? 14.350 -4.208 7.913 1.00 89.62 93 PRO A C 1
ATOM 666 O O . PRO A 1 93 ? 14.868 -4.585 8.960 1.00 89.62 93 PRO A O 1
ATOM 669 N N . ASN A 1 94 ? 14.078 -2.919 7.692 1.00 86.12 94 ASN A N 1
ATOM 670 C CA . ASN A 1 94 ? 14.337 -1.861 8.677 1.00 86.12 94 ASN A CA 1
ATOM 671 C C . ASN A 1 94 ? 13.374 -1.817 9.889 1.00 86.12 94 ASN A C 1
ATOM 673 O O . ASN A 1 94 ? 13.457 -0.892 10.696 1.00 86.12 94 ASN A O 1
ATOM 677 N N . GLY A 1 95 ? 12.436 -2.759 10.011 1.00 90.75 95 GLY A N 1
ATOM 678 C CA . GLY A 1 95 ? 11.479 -2.837 11.117 1.00 90.75 95 GLY A CA 1
ATOM 679 C C . GLY A 1 95 ? 10.206 -1.999 10.949 1.00 90.75 95 GLY A C 1
ATOM 680 O O . GLY A 1 95 ? 9.364 -1.997 11.847 1.00 90.75 95 GLY A O 1
ATOM 681 N N . THR A 1 96 ? 10.014 -1.308 9.820 1.00 92.88 96 THR A N 1
ATOM 682 C CA . THR A 1 96 ? 8.777 -0.547 9.575 1.00 92.88 96 THR A CA 1
ATOM 683 C C . THR A 1 96 ? 7.610 -1.497 9.327 1.00 92.88 96 THR A C 1
ATOM 685 O O . THR A 1 96 ? 7.639 -2.309 8.404 1.00 92.88 96 THR A O 1
ATOM 688 N N . ALA A 1 97 ? 6.556 -1.378 10.136 1.00 94.56 97 ALA A N 1
ATOM 689 C CA . ALA A 1 97 ? 5.319 -2.122 9.947 1.00 94.56 97 ALA A CA 1
ATOM 690 C C . ALA A 1 97 ? 4.366 -1.386 8.990 1.00 94.56 97 ALA A C 1
ATOM 692 O O . ALA A 1 97 ? 4.149 -0.180 9.088 1.00 94.56 97 ALA A O 1
ATOM 693 N N . PHE A 1 98 ? 3.759 -2.141 8.084 1.00 95.94 98 PHE A N 1
ATOM 694 C CA . PHE A 1 98 ? 2.839 -1.689 7.052 1.00 95.94 98 PHE A CA 1
ATOM 695 C C . PHE A 1 98 ? 1.500 -2.408 7.235 1.00 95.94 98 PHE A C 1
ATOM 697 O O . PHE A 1 98 ? 1.436 -3.618 7.005 1.00 95.94 98 PHE A O 1
ATOM 704 N N . PRO A 1 99 ? 0.435 -1.712 7.671 1.00 96.75 99 PRO A N 1
ATOM 705 C CA . PRO A 1 99 ? -0.831 -2.355 7.994 1.00 96.75 99 PRO A CA 1
ATOM 706 C C . PRO A 1 99 ? -1.543 -2.829 6.727 1.00 96.75 99 PRO A C 1
ATOM 708 O O . PRO A 1 99 ? -1.878 -2.038 5.847 1.00 96.75 99 PRO A O 1
ATOM 711 N N . VAL A 1 100 ? -1.864 -4.116 6.652 1.00 97.19 100 VAL A N 1
ATOM 712 C CA . VAL A 1 100 ? -2.694 -4.632 5.567 1.00 97.19 100 VAL A CA 1
ATOM 713 C C . VAL A 1 100 ? -4.155 -4.229 5.837 1.00 97.19 100 VAL A C 1
ATOM 715 O O . VAL A 1 100 ? -4.642 -4.439 6.950 1.00 97.19 100 VAL A O 1
ATOM 718 N N . PRO A 1 101 ? -4.906 -3.688 4.858 1.00 96.25 101 PRO A N 1
ATOM 719 C CA . PRO A 1 101 ? -6.281 -3.237 5.083 1.00 96.25 101 PRO A CA 1
ATOM 720 C C . PRO A 1 101 ? -7.194 -4.377 5.548 1.00 96.25 101 PRO A C 1
ATOM 722 O O . PRO A 1 101 ? -7.249 -5.428 4.910 1.00 96.25 101 PRO A O 1
ATOM 725 N N . LYS A 1 102 ? -7.939 -4.181 6.641 1.00 93.50 102 LYS A N 1
ATOM 726 C CA . LYS A 1 102 ? -8.790 -5.219 7.243 1.00 93.50 102 LYS A CA 1
ATOM 727 C C . LYS A 1 102 ? -9.792 -5.769 6.225 1.00 93.50 102 LYS A C 1
ATOM 729 O O . LYS A 1 102 ? -10.421 -5.009 5.499 1.00 93.50 102 LYS A O 1
ATOM 734 N N . GLY A 1 103 ? -9.943 -7.089 6.176 1.00 91.06 103 GLY A N 1
ATOM 735 C CA . GLY A 1 103 ? -10.812 -7.768 5.210 1.00 91.06 103 GLY A CA 1
ATOM 736 C C . GLY A 1 103 ? -10.256 -7.851 3.785 1.00 91.06 103 GLY A C 1
ATOM 737 O O . GLY A 1 103 ? -10.933 -8.402 2.924 1.00 91.06 103 GLY A O 1
ATOM 738 N N . ALA A 1 104 ? -9.043 -7.350 3.517 1.00 94.12 104 ALA A N 1
ATOM 739 C CA . ALA A 1 104 ? -8.436 -7.527 2.204 1.00 94.12 104 ALA A CA 1
ATOM 740 C C . ALA A 1 104 ? -8.177 -9.012 1.901 1.00 94.12 104 ALA A C 1
ATOM 742 O O . ALA A 1 104 ? -7.952 -9.816 2.805 1.00 94.12 104 ALA A O 1
ATOM 743 N N . SER A 1 105 ? -8.169 -9.360 0.619 1.00 93.31 105 SER A N 1
ATOM 744 C CA . SER A 1 105 ? -7.770 -10.669 0.093 1.00 93.31 105 SER A CA 1
ATOM 745 C C . SER A 1 105 ? -6.415 -10.564 -0.603 1.00 93.31 105 SER A C 1
ATOM 747 O O . SER A 1 105 ? -6.117 -9.530 -1.201 1.00 93.31 105 SER A O 1
ATOM 749 N N . GLY A 1 106 ? -5.597 -11.613 -0.534 1.00 91.00 106 GLY A N 1
ATOM 750 C CA . GLY A 1 106 ? -4.256 -11.654 -1.124 1.00 91.00 106 GLY A CA 1
ATOM 751 C C . GLY A 1 106 ? -3.261 -12.452 -0.269 1.00 91.00 106 GLY A C 1
ATOM 752 O O . GLY A 1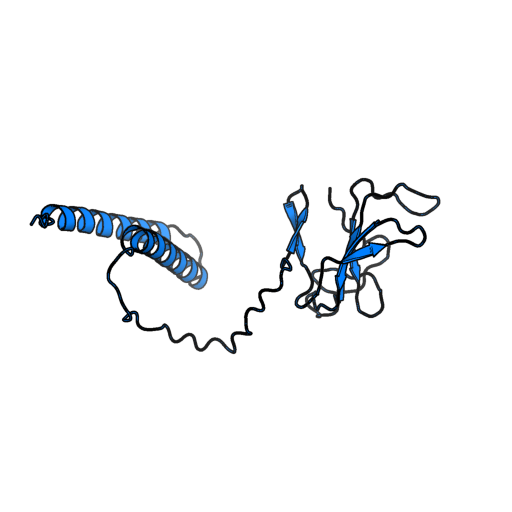 106 ? -3.674 -13.033 0.737 1.00 91.00 106 GLY A O 1
ATOM 753 N N . PRO A 1 107 ? -1.967 -12.460 -0.637 1.00 92.94 107 PRO A N 1
ATOM 754 C CA . PRO A 1 107 ? -1.380 -11.677 -1.725 1.00 92.94 107 PRO A CA 1
ATOM 755 C C . PRO A 1 107 ? -1.720 -12.237 -3.116 1.00 92.94 107 PRO A C 1
ATOM 757 O O . PRO A 1 107 ? -1.714 -13.445 -3.326 1.00 92.94 107 PRO A O 1
ATOM 760 N N . THR A 1 108 ? -1.983 -11.356 -4.083 1.00 94.00 108 THR A N 1
ATOM 761 C CA . THR A 1 108 ? -2.112 -11.715 -5.509 1.00 94.00 108 THR A CA 1
ATOM 762 C C . THR A 1 108 ? -0.994 -11.071 -6.331 1.00 94.00 108 THR A C 1
ATOM 764 O O . THR A 1 108 ? -0.745 -9.877 -6.128 1.00 94.00 108 THR A O 1
ATOM 767 N N . PRO A 1 109 ? -0.357 -11.783 -7.280 1.00 94.12 109 PRO A N 1
ATOM 768 C CA . PRO A 1 109 ? 0.673 -11.204 -8.141 1.00 94.12 109 PRO A CA 1
ATOM 769 C C . PRO A 1 109 ? 0.161 -10.007 -8.951 1.00 94.12 109 PRO A C 1
ATOM 771 O O . PRO A 1 109 ? -0.956 -10.022 -9.470 1.00 94.12 109 PRO A O 1
ATOM 774 N N . ILE A 1 110 ? 0.993 -8.975 -9.092 1.00 91.88 110 ILE A N 1
ATOM 775 C CA . ILE A 1 110 ? 0.741 -7.836 -9.978 1.00 91.88 110 ILE A CA 1
ATOM 776 C C . ILE A 1 110 ? 1.533 -8.048 -11.264 1.00 91.88 110 ILE A C 1
ATOM 778 O O . ILE A 1 110 ? 2.751 -7.863 -11.288 1.00 91.88 110 ILE A O 1
ATOM 782 N N . THR A 1 111 ? 0.837 -8.378 -12.345 1.00 92.12 111 THR A N 1
ATOM 783 C CA . THR A 1 111 ? 1.447 -8.639 -13.652 1.00 92.12 111 THR A CA 1
ATOM 784 C C . THR A 1 111 ? 1.364 -7.407 -14.552 1.00 92.12 111 THR A C 1
ATOM 786 O O . THR A 1 111 ? 0.310 -6.779 -14.670 1.00 92.12 111 THR A O 1
ATOM 789 N N . ASN A 1 112 ? 2.477 -7.033 -15.186 1.00 87.38 112 ASN A N 1
ATOM 790 C CA . ASN A 1 112 ? 2.503 -5.945 -16.166 1.00 87.38 112 ASN A CA 1
ATOM 791 C C . ASN A 1 112 ? 2.113 -6.434 -17.578 1.00 87.38 112 ASN A C 1
ATOM 793 O O . ASN A 1 112 ? 1.941 -7.625 -17.817 1.00 87.38 112 ASN A O 1
ATOM 797 N N . LYS A 1 113 ? 2.023 -5.517 -18.554 1.00 90.62 113 LYS A N 1
ATOM 798 C CA . LYS A 1 113 ? 1.661 -5.846 -19.951 1.00 90.62 113 LYS A CA 1
ATOM 799 C C . LYS A 1 113 ? 2.626 -6.837 -20.634 1.00 90.62 113 LYS A C 1
ATOM 801 O O . LYS A 1 113 ? 2.255 -7.450 -21.625 1.00 90.62 113 LYS A O 1
ATOM 806 N N . ALA A 1 114 ? 3.842 -6.997 -20.113 1.00 90.19 114 ALA A N 1
ATOM 807 C CA . ALA A 1 114 ? 4.848 -7.937 -20.605 1.00 90.19 114 ALA A CA 1
ATOM 808 C C . ALA A 1 114 ? 4.829 -9.285 -19.852 1.00 90.19 114 ALA A C 1
ATOM 810 O O . ALA A 1 114 ? 5.813 -10.015 -19.892 1.00 90.19 114 ALA A O 1
ATOM 811 N N . ASN A 1 115 ? 3.747 -9.599 -19.127 1.00 91.00 115 ASN A N 1
ATOM 812 C CA . ASN A 1 115 ? 3.591 -10.807 -18.307 1.00 91.00 115 ASN A CA 1
ATOM 813 C C . ASN A 1 115 ? 4.631 -10.978 -17.185 1.00 91.00 115 ASN A C 1
ATOM 815 O O . ASN A 1 115 ? 4.754 -12.054 -16.604 1.00 91.00 115 ASN A O 1
ATOM 819 N N . LYS A 1 116 ? 5.350 -9.911 -16.825 1.00 92.00 116 LYS A N 1
ATOM 820 C CA . LYS A 1 116 ? 6.286 -9.919 -15.701 1.00 92.00 116 LYS A CA 1
ATOM 821 C C . LYS A 1 116 ? 5.541 -9.579 -14.410 1.00 92.00 116 LYS A C 1
ATOM 823 O O . LYS A 1 116 ? 4.808 -8.586 -14.366 1.00 92.00 116 LYS A O 1
ATOM 828 N N . ILE A 1 117 ? 5.765 -10.367 -13.360 1.00 92.44 117 ILE A N 1
ATOM 829 C CA . ILE A 1 117 ? 5.344 -10.033 -11.994 1.00 92.44 117 ILE A CA 1
ATOM 830 C C . ILE A 1 117 ? 6.189 -8.843 -11.518 1.00 92.44 117 ILE A C 1
ATOM 832 O O . ILE A 1 117 ? 7.405 -8.825 -11.690 1.00 92.44 117 ILE A O 1
ATOM 836 N N . THR A 1 118 ? 5.522 -7.820 -10.997 1.00 92.69 118 THR A N 1
ATOM 837 C CA . THR A 1 118 ? 6.117 -6.538 -10.570 1.00 92.69 118 THR A CA 1
ATOM 838 C C . THR A 1 118 ? 5.831 -6.224 -9.104 1.00 92.69 118 THR A C 1
ATOM 840 O O . THR A 1 118 ? 6.021 -5.094 -8.653 1.00 92.69 118 THR A O 1
ATOM 843 N N . GLY A 1 119 ? 5.294 -7.202 -8.380 1.00 94.19 119 GLY A N 1
ATOM 844 C CA . GLY A 1 119 ? 4.879 -7.059 -7.001 1.00 94.19 119 GLY A CA 1
ATOM 845 C C . GLY A 1 119 ? 3.688 -7.939 -6.646 1.00 94.19 119 GLY A C 1
ATOM 846 O O . GLY A 1 119 ? 3.277 -8.820 -7.404 1.00 94.19 119 GLY A O 1
ATOM 847 N N . SER A 1 120 ? 3.103 -7.658 -5.488 1.00 95.56 120 SER A N 1
ATOM 848 C CA . SER A 1 120 ? 1.931 -8.339 -4.935 1.00 95.56 120 SER A CA 1
ATOM 849 C C . SER A 1 120 ? 0.925 -7.337 -4.369 1.00 95.56 120 SER A C 1
ATOM 851 O O . SER A 1 120 ? 1.294 -6.238 -3.955 1.00 95.56 120 SER A O 1
ATOM 853 N N . ALA A 1 121 ? -0.355 -7.702 -4.329 1.00 96.00 121 ALA A N 1
ATOM 854 C CA . ALA A 1 121 ? -1.418 -6.856 -3.793 1.00 96.00 121 ALA A CA 1
ATOM 855 C C . ALA A 1 121 ? -2.299 -7.578 -2.771 1.00 96.00 121 ALA A C 1
ATOM 857 O O . ALA A 1 121 ? -2.573 -8.769 -2.900 1.00 96.00 121 ALA A O 1
ATOM 858 N N . TYR A 1 122 ? -2.805 -6.804 -1.815 1.00 96.69 122 TYR A N 1
ATOM 859 C CA . TYR A 1 122 ? -3.959 -7.137 -0.991 1.00 96.69 122 TYR A CA 1
ATOM 860 C C . TYR A 1 122 ? -5.095 -6.185 -1.357 1.00 96.69 122 TYR A C 1
ATOM 862 O O . TYR A 1 122 ? -4.906 -4.970 -1.299 1.00 96.69 122 TYR A O 1
ATOM 870 N N . THR A 1 123 ? -6.255 -6.708 -1.748 1.00 96.12 123 THR A N 1
ATOM 871 C CA . THR A 1 123 ? -7.353 -5.924 -2.347 1.00 96.12 123 THR A CA 1
ATOM 872 C C . THR A 1 123 ? -8.676 -6.116 -1.610 1.00 96.12 123 THR A C 1
ATOM 874 O O . THR A 1 123 ? -8.878 -7.125 -0.940 1.00 96.12 123 THR A O 1
ATOM 877 N N . GLY A 1 124 ? -9.587 -5.147 -1.735 1.00 93.75 124 GLY A N 1
ATOM 878 C CA . GLY A 1 124 ? -10.952 -5.246 -1.203 1.00 93.75 124 GLY A CA 1
ATOM 879 C C . GLY A 1 124 ? -11.077 -5.043 0.309 1.00 93.75 124 GLY A C 1
ATOM 880 O O . GLY A 1 124 ? -12.110 -5.377 0.883 1.00 93.75 124 GLY A O 1
ATOM 881 N N . GLY A 1 125 ? -10.044 -4.512 0.964 1.00 93.88 125 GLY A N 1
ATOM 882 C CA . GLY A 1 125 ? -10.079 -4.256 2.399 1.00 93.88 125 GLY A CA 1
ATOM 883 C C . GLY A 1 125 ? -10.671 -2.900 2.774 1.00 93.88 125 GLY A C 1
ATOM 884 O O . GLY A 1 125 ? -11.153 -2.131 1.941 1.00 93.88 125 GLY A O 1
ATOM 885 N N . LYS A 1 126 ? -10.620 -2.612 4.073 1.00 95.19 126 LYS A N 1
ATOM 886 C CA . LYS A 1 126 ? -10.941 -1.321 4.683 1.00 95.19 126 LYS A CA 1
ATOM 887 C C . LYS A 1 126 ? -9.885 -1.007 5.737 1.00 95.19 126 LYS A C 1
ATOM 889 O O . LYS A 1 126 ? -9.743 -1.733 6.719 1.00 95.19 126 LYS A O 1
ATOM 894 N N . GLY A 1 127 ? -9.125 0.055 5.522 1.00 94.75 127 GLY A N 1
ATOM 895 C CA . GLY A 1 127 ? -8.068 0.511 6.421 1.00 94.75 127 GLY A CA 1
ATOM 896 C C . GLY A 1 127 ? -7.989 2.033 6.487 1.00 94.75 127 GLY A C 1
ATOM 897 O O . GLY A 1 127 ? -8.785 2.733 5.857 1.00 94.75 127 GLY A O 1
ATOM 898 N N . GLY A 1 128 ? -7.013 2.535 7.241 1.00 94.56 128 GLY A N 1
ATOM 899 C CA . GLY A 1 128 ? -6.955 3.936 7.647 1.00 94.56 128 GLY A CA 1
ATOM 900 C C . GLY A 1 128 ? -8.047 4.290 8.659 1.00 94.56 128 GLY A C 1
ATOM 901 O O . GLY A 1 128 ? -9.098 3.653 8.721 1.00 94.56 128 GLY A O 1
ATOM 902 N N . ALA A 1 129 ? -7.815 5.335 9.448 1.00 95.56 129 ALA A N 1
ATOM 903 C CA . ALA A 1 129 ? -8.749 5.805 10.468 1.00 95.56 129 ALA A CA 1
ATOM 904 C C . ALA A 1 129 ? -10.123 6.188 9.885 1.00 95.56 129 ALA A C 1
ATOM 906 O O . ALA A 1 129 ? -11.134 6.070 10.568 1.00 95.56 129 ALA A O 1
ATOM 907 N N . ASN A 1 130 ? -10.172 6.607 8.615 1.00 95.06 130 ASN A N 1
ATOM 908 C CA . ASN A 1 130 ? -11.411 6.930 7.903 1.00 95.06 130 ASN A CA 1
ATOM 909 C C . ASN A 1 130 ? -11.993 5.757 7.077 1.00 95.06 130 ASN A C 1
ATOM 911 O O . ASN A 1 130 ? -12.967 5.953 6.349 1.00 95.06 130 ASN A O 1
ATOM 915 N N . GLY A 1 131 ? -11.383 4.567 7.124 1.00 96.06 131 GLY A N 1
ATOM 916 C CA . GLY A 1 131 ? -11.834 3.376 6.397 1.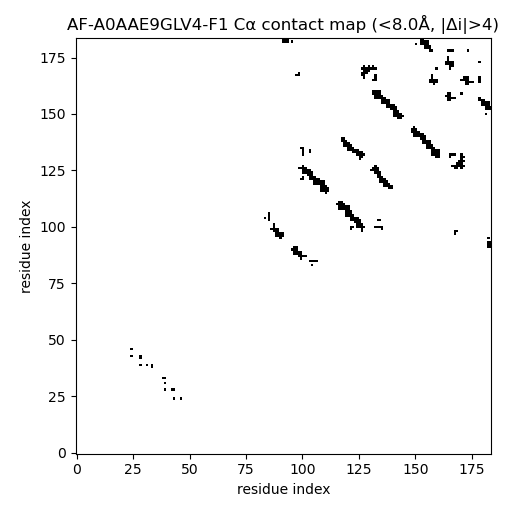00 96.06 131 GLY A CA 1
ATOM 917 C C . GLY A 1 131 ? -11.673 3.418 4.869 1.00 96.06 131 GLY A C 1
ATOM 918 O O . GLY A 1 131 ? -12.224 2.550 4.187 1.00 96.06 131 GLY A O 1
ATOM 919 N N . GLN A 1 132 ? -10.961 4.402 4.307 1.00 96.19 132 GLN A N 1
ATOM 920 C CA . GLN A 1 132 ? -10.846 4.589 2.854 1.00 96.19 132 GLN A CA 1
ATOM 921 C C . GLN A 1 132 ? -9.723 3.785 2.194 1.00 96.19 132 GLN A C 1
ATOM 923 O O . GLN A 1 132 ? -9.677 3.715 0.964 1.00 96.19 132 GLN A O 1
ATOM 928 N N . VAL A 1 133 ? -8.822 3.162 2.954 1.00 98.19 133 VAL A N 1
ATOM 929 C CA . VAL A 1 133 ? -7.764 2.332 2.367 1.00 98.19 133 VAL A CA 1
ATOM 930 C C . VAL A 1 133 ? -8.366 1.006 1.904 1.00 98.19 133 VAL A C 1
ATOM 932 O O . VAL A 1 133 ? -8.826 0.217 2.724 1.00 98.19 133 VAL A O 1
ATOM 935 N N . SER A 1 134 ? -8.350 0.756 0.597 1.00 98.06 134 SER A N 1
ATOM 936 C CA . SER A 1 134 ? -8.964 -0.432 -0.015 1.00 98.06 134 SER A CA 1
ATOM 937 C C . SER A 1 134 ? -7.937 -1.469 -0.452 1.00 98.06 134 SER A C 1
ATOM 939 O O . SER A 1 134 ? -8.143 -2.677 -0.326 1.00 98.06 134 SER A O 1
ATOM 941 N N . THR A 1 135 ? -6.810 -0.996 -0.975 1.00 97.69 135 THR A N 1
ATOM 942 C CA . THR A 1 135 ? -5.779 -1.847 -1.560 1.00 97.69 135 THR A CA 1
ATOM 943 C C . THR A 1 135 ? -4.412 -1.460 -1.028 1.00 97.69 135 THR A C 1
ATOM 945 O O . THR A 1 135 ? -4.088 -0.276 -0.944 1.00 97.69 135 THR A O 1
ATOM 948 N N . MET A 1 136 ? -3.605 -2.467 -0.715 1.00 97.81 136 MET A N 1
ATOM 949 C CA . MET A 1 136 ? -2.177 -2.346 -0.455 1.00 97.81 136 MET A CA 1
ATOM 950 C C . MET A 1 136 ? -1.421 -3.058 -1.569 1.00 97.81 136 MET A C 1
ATOM 952 O O . MET A 1 136 ? -1.734 -4.198 -1.904 1.00 97.81 136 MET A O 1
ATOM 956 N N . ARG A 1 137 ? -0.424 -2.394 -2.141 1.00 96.94 137 ARG A N 1
ATOM 957 C CA . ARG A 1 137 ? 0.472 -2.945 -3.158 1.00 96.94 137 ARG A CA 1
ATOM 958 C C . ARG A 1 137 ? 1.886 -2.933 -2.615 1.00 96.94 137 ARG A C 1
ATOM 960 O O . ARG A 1 137 ? 2.311 -1.916 -2.079 1.00 96.94 137 ARG A O 1
ATOM 967 N N . ILE A 1 138 ? 2.589 -4.036 -2.791 1.00 95.81 138 ILE A N 1
ATOM 968 C CA . ILE A 1 138 ? 4.018 -4.189 -2.535 1.00 95.81 138 ILE A CA 1
ATOM 969 C C . ILE A 1 138 ? 4.635 -4.321 -3.915 1.00 95.81 138 ILE A C 1
ATOM 971 O O . ILE A 1 138 ? 4.284 -5.244 -4.645 1.00 95.81 138 ILE A O 1
ATOM 975 N N . MET A 1 139 ? 5.455 -3.363 -4.306 1.00 94.56 139 MET A N 1
ATOM 976 C CA . MET A 1 139 ? 6.030 -3.274 -5.639 1.00 94.56 139 MET A CA 1
ATOM 977 C C . MET A 1 139 ? 7.512 -3.607 -5.575 1.00 94.56 139 MET A C 1
ATOM 979 O O . MET A 1 139 ? 8.212 -3.139 -4.676 1.00 94.56 139 MET A O 1
ATOM 983 N N . ASP A 1 140 ? 7.971 -4.381 -6.554 1.00 92.94 140 ASP A N 1
ATOM 984 C CA . ASP A 1 140 ? 9.376 -4.747 -6.698 1.00 92.94 140 ASP A CA 1
ATOM 985 C C . ASP A 1 140 ? 10.232 -3.526 -7.056 1.00 92.94 140 ASP A C 1
ATOM 987 O O . ASP A 1 140 ? 9.734 -2.435 -7.372 1.00 92.94 140 ASP A O 1
ATOM 991 N N . SER A 1 141 ? 11.549 -3.719 -7.036 1.00 91.81 141 SER A N 1
ATOM 992 C CA . SER A 1 141 ? 12.484 -2.677 -7.420 1.00 91.81 141 SER A CA 1
ATOM 993 C C . SER A 1 141 ? 12.273 -2.207 -8.860 1.00 91.81 141 SER A C 1
ATOM 995 O O . SER A 1 141 ? 11.977 -2.973 -9.781 1.00 91.81 141 SER A O 1
ATOM 997 N N . THR A 1 142 ? 12.419 -0.903 -9.062 1.00 89.69 142 THR A N 1
ATOM 998 C CA . THR A 1 142 ? 12.273 -0.270 -10.375 1.00 89.69 142 THR A CA 1
ATOM 999 C C . THR A 1 142 ? 13.386 0.741 -10.591 1.00 89.69 142 THR A C 1
ATOM 1001 O O . THR A 1 142 ? 13.698 1.546 -9.718 1.00 89.69 142 THR A O 1
ATOM 1004 N N . SER A 1 143 ? 14.008 0.703 -11.766 1.00 89.31 143 SER A N 1
ATOM 1005 C CA . SER A 1 143 ? 14.989 1.710 -12.168 1.00 89.31 143 SER A CA 1
ATOM 1006 C C . SER A 1 143 ? 14.292 3.021 -12.528 1.00 89.31 143 SER A C 1
ATOM 1008 O O . SER A 1 143 ? 13.156 3.015 -13.010 1.00 89.31 143 SER A O 1
ATOM 1010 N N . ALA A 1 144 ? 14.984 4.145 -12.333 1.00 89.75 144 ALA A N 1
ATOM 1011 C CA . ALA A 1 144 ? 14.501 5.433 -12.817 1.00 89.75 144 ALA A CA 1
ATOM 1012 C C . ALA A 1 144 ? 14.332 5.391 -14.345 1.00 89.75 144 ALA A C 1
ATOM 1014 O O . ALA A 1 144 ? 15.158 4.811 -15.055 1.00 89.75 144 ALA A O 1
ATOM 1015 N N . LYS A 1 145 ? 13.255 5.994 -14.855 1.00 87.00 145 LYS A N 1
ATOM 1016 C CA . LYS A 1 145 ? 12.961 6.036 -16.294 1.00 87.00 145 LYS A CA 1
ATOM 1017 C C . LYS A 1 145 ? 12.329 7.371 -16.671 1.00 87.00 145 LYS A C 1
ATOM 1019 O O . LYS A 1 145 ? 11.158 7.619 -16.372 1.00 87.00 145 LYS A O 1
ATOM 1024 N N . GLY A 1 146 ? 13.089 8.212 -17.373 1.00 87.31 146 GLY A N 1
ATOM 1025 C CA . GLY A 1 146 ? 12.673 9.582 -17.683 1.00 87.31 146 GLY A CA 1
ATOM 1026 C C . GLY A 1 146 ? 12.323 10.336 -16.398 1.00 87.31 146 GLY A C 1
ATOM 1027 O O . GLY A 1 146 ? 13.080 10.297 -15.436 1.00 87.31 146 GLY A O 1
ATOM 1028 N N . ASN A 1 147 ? 11.133 10.935 -16.350 1.00 83.75 147 ASN A N 1
ATOM 1029 C CA . ASN A 1 147 ? 10.636 11.647 -15.164 1.00 83.75 147 ASN A CA 1
ATOM 1030 C C . ASN A 1 147 ? 10.142 10.720 -14.038 1.00 83.75 147 ASN A C 1
ATOM 1032 O O . ASN A 1 147 ? 9.725 11.202 -12.986 1.00 83.75 147 ASN A O 1
ATOM 1036 N N . SER A 1 148 ? 10.128 9.400 -14.254 1.00 79.12 148 SER A N 1
ATOM 1037 C CA . SER A 1 148 ? 9.737 8.451 -13.212 1.00 79.12 148 SER A CA 1
ATOM 1038 C C . SER A 1 148 ? 10.924 8.198 -12.283 1.00 79.12 148 SER A C 1
ATOM 1040 O O . SER A 1 148 ? 11.955 7.711 -12.762 1.00 79.12 148 SER A O 1
ATOM 1042 N N . PRO A 1 149 ? 10.799 8.486 -10.976 1.00 85.50 149 PRO A N 1
ATOM 1043 C CA . PRO A 1 149 ? 11.851 8.175 -10.019 1.00 85.50 149 PRO A CA 1
ATOM 1044 C C . PRO A 1 149 ? 12.071 6.660 -9.939 1.00 85.50 149 PRO A C 1
ATOM 1046 O O . PRO A 1 149 ? 11.159 5.868 -10.182 1.00 85.50 149 PRO A O 1
ATOM 1049 N N . GLY A 1 150 ? 13.298 6.266 -9.605 1.00 90.69 150 GLY A N 1
ATOM 1050 C CA . GLY A 1 150 ? 13.634 4.874 -9.323 1.00 90.69 150 GLY A CA 1
ATOM 1051 C C . GLY A 1 150 ? 13.318 4.505 -7.876 1.00 90.69 150 GLY A C 1
ATOM 1052 O O . GLY A 1 150 ? 13.455 5.329 -6.974 1.00 90.69 150 GLY A O 1
ATOM 1053 N N . TYR A 1 151 ? 12.951 3.246 -7.664 1.00 91.25 151 TYR A N 1
ATOM 1054 C CA . TYR A 1 151 ? 12.725 2.640 -6.356 1.00 91.25 151 TYR A CA 1
ATOM 1055 C C . TYR A 1 151 ? 13.611 1.394 -6.237 1.00 91.25 151 TYR A C 1
ATOM 1057 O O . TYR A 1 151 ? 13.145 0.289 -6.512 1.00 91.25 151 TYR A O 1
ATOM 1065 N N . PRO A 1 152 ? 14.902 1.538 -5.887 1.00 90.56 152 PRO A N 1
ATOM 1066 C CA . PRO A 1 152 ? 15.865 0.432 -5.918 1.00 90.56 152 PRO A CA 1
ATOM 1067 C C . PRO A 1 152 ? 15.533 -0.701 -4.938 1.00 90.56 152 PRO A C 1
ATOM 1069 O O . PRO A 1 152 ? 15.846 -1.850 -5.222 1.00 90.56 152 PRO A O 1
ATOM 1072 N N . ASN A 1 153 ? 14.835 -0.396 -3.843 1.00 90.25 153 ASN A N 1
ATOM 1073 C CA . ASN A 1 153 ? 14.419 -1.377 -2.835 1.00 90.25 153 ASN A CA 1
ATOM 1074 C C . ASN A 1 153 ? 12.946 -1.791 -2.976 1.00 90.25 153 ASN A C 1
ATOM 1076 O O . ASN A 1 153 ? 12.416 -2.483 -2.110 1.00 90.25 153 ASN A O 1
ATOM 1080 N N . GLY A 1 154 ? 12.274 -1.347 -4.044 1.00 92.31 154 GLY A N 1
ATOM 1081 C CA . GLY A 1 154 ? 10.822 -1.426 -4.156 1.00 92.31 154 GLY A CA 1
ATOM 1082 C C . GLY A 1 154 ? 10.114 -0.384 -3.291 1.00 92.31 154 GLY A C 1
ATOM 1083 O O . GLY A 1 154 ? 10.727 0.548 -2.760 1.00 92.31 154 GLY A O 1
ATOM 1084 N N . TYR A 1 155 ? 8.793 -0.499 -3.216 1.00 94.38 155 TYR A N 1
ATOM 1085 C CA . TYR A 1 155 ? 7.964 0.371 -2.387 1.00 94.38 155 TYR A CA 1
ATOM 1086 C C . TYR A 1 155 ? 6.614 -0.269 -2.085 1.00 94.38 155 TYR A C 1
ATOM 1088 O O . TYR A 1 155 ? 6.096 -1.085 -2.846 1.00 94.38 155 TYR A O 1
ATOM 1096 N N . ILE A 1 156 ? 5.986 0.176 -1.006 1.00 96.56 156 ILE A N 1
ATOM 1097 C CA . ILE A 1 156 ? 4.584 -0.093 -0.715 1.00 96.56 156 ILE A CA 1
ATOM 1098 C C . ILE A 1 156 ? 3.746 1.124 -1.102 1.00 96.56 156 ILE A C 1
ATOM 1100 O O . ILE A 1 156 ? 4.179 2.271 -0.984 1.00 96.56 156 ILE A O 1
ATOM 1104 N N . LYS A 1 157 ? 2.527 0.887 -1.584 1.00 96.62 157 LYS A N 1
ATOM 1105 C CA . LYS A 1 157 ? 1.543 1.931 -1.878 1.00 96.62 157 LYS A CA 1
ATOM 1106 C C . LYS A 1 157 ? 0.152 1.497 -1.458 1.00 96.62 157 LYS A C 1
ATOM 1108 O O . LYS A 1 157 ? -0.248 0.357 -1.680 1.00 96.62 157 LYS A O 1
ATOM 1113 N N . TYR A 1 158 ? -0.602 2.447 -0.928 1.00 98.31 158 TYR A N 1
ATOM 1114 C CA . TYR A 1 158 ? -1.989 2.263 -0.536 1.00 98.31 158 TYR A CA 1
ATOM 1115 C C . TYR A 1 158 ? -2.904 3.070 -1.441 1.00 98.31 158 TYR A C 1
ATOM 1117 O O . TYR A 1 158 ? -2.588 4.212 -1.786 1.00 98.31 158 TYR A O 1
ATOM 1125 N N . THR A 1 159 ? -4.037 2.488 -1.827 1.00 98.31 159 THR A N 1
ATOM 1126 C CA . THR A 1 159 ? -5.046 3.183 -2.629 1.00 98.31 159 THR A CA 1
ATOM 1127 C C . THR A 1 159 ? -6.454 2.995 -2.089 1.00 98.31 159 THR A C 1
ATOM 1129 O O . THR A 1 159 ? -6.794 1.941 -1.545 1.00 98.31 159 THR A O 1
ATOM 1132 N N . ASN A 1 160 ? -7.292 4.011 -2.284 1.00 97.94 160 ASN A N 1
ATOM 1133 C CA . ASN A 1 160 ? -8.734 3.903 -2.080 1.00 97.94 160 ASN A CA 1
ATOM 1134 C C . ASN A 1 160 ? -9.434 3.269 -3.299 1.00 97.94 160 ASN A C 1
ATOM 1136 O O . ASN A 1 160 ? -8.795 2.933 -4.299 1.00 97.94 160 ASN A O 1
ATOM 1140 N N . ASN A 1 161 ? -10.760 3.121 -3.231 1.00 96.81 161 ASN A N 1
ATOM 1141 C CA . ASN A 1 161 ? -11.564 2.583 -4.340 1.00 96.81 161 ASN A CA 1
ATOM 1142 C C . ASN A 1 161 ? -11.498 3.448 -5.614 1.00 96.81 161 ASN A C 1
ATOM 1144 O O . ASN A 1 161 ? -11.659 2.927 -6.714 1.00 96.81 161 ASN A O 1
ATOM 1148 N N . ALA A 1 162 ? -11.198 4.744 -5.482 1.00 96.69 162 ALA A N 1
ATOM 1149 C CA . ALA A 1 162 ? -10.987 5.664 -6.601 1.00 96.69 162 ALA A CA 1
ATOM 1150 C C . ALA A 1 162 ? -9.556 5.602 -7.181 1.00 96.69 162 ALA A C 1
ATOM 1152 O O . ALA A 1 162 ? -9.195 6.431 -8.013 1.00 96.69 162 ALA A O 1
ATOM 1153 N N . LYS A 1 163 ? -8.727 4.635 -6.755 1.00 95.19 163 LYS A N 1
ATOM 1154 C CA . LYS A 1 163 ? -7.319 4.455 -7.170 1.00 95.19 163 LYS A CA 1
ATOM 1155 C C . LYS A 1 163 ? -6.399 5.633 -6.819 1.00 95.19 163 LYS A C 1
ATOM 1157 O O . LYS A 1 163 ? -5.283 5.721 -7.332 1.00 95.19 163 LYS A O 1
ATOM 1162 N N . GLN A 1 164 ? -6.826 6.515 -5.919 1.00 97.75 164 GLN A N 1
ATOM 1163 C CA . GLN A 1 164 ? -5.994 7.600 -5.408 1.00 97.75 164 GLN A CA 1
ATOM 1164 C C . GLN A 1 164 ? -5.033 7.047 -4.359 1.00 97.75 164 GLN A C 1
ATOM 1166 O O . GLN A 1 164 ? -5.417 6.192 -3.561 1.00 97.75 164 GLN A O 1
ATOM 1171 N N . GLY A 1 165 ? -3.791 7.537 -4.350 1.00 97.75 165 GLY A N 1
ATOM 1172 C CA . GLY A 1 165 ? -2.841 7.199 -3.294 1.00 97.75 165 GLY A CA 1
ATOM 1173 C C . GLY A 1 165 ? -3.306 7.766 -1.959 1.00 97.75 165 GLY A C 1
ATOM 1174 O O . GLY A 1 165 ? -3.675 8.937 -1.894 1.00 97.75 165 GLY A O 1
ATOM 1175 N N . VAL A 1 166 ? -3.294 6.947 -0.915 1.00 98.06 166 VAL A N 1
ATOM 1176 C CA . VAL A 1 166 ? -3.743 7.334 0.426 1.00 98.06 166 VAL A CA 1
ATOM 1177 C C . VAL A 1 166 ? -2.700 6.988 1.475 1.00 98.06 166 VAL A C 1
ATOM 1179 O O . VAL A 1 166 ? -1.857 6.115 1.279 1.00 98.06 166 VAL A O 1
ATOM 1182 N N . ASP A 1 167 ? -2.766 7.690 2.594 1.00 97.38 167 ASP A N 1
ATOM 1183 C CA . ASP A 1 167 ? -2.011 7.374 3.793 1.00 97.38 167 ASP A CA 1
ATOM 1184 C C . ASP A 1 167 ? -2.601 6.122 4.477 1.00 97.38 167 ASP A C 1
ATOM 1186 O O . ASP A 1 167 ? -3.817 6.064 4.674 1.00 97.38 167 ASP A O 1
ATOM 1190 N N . PRO A 1 168 ? -1.794 5.114 4.847 1.00 96.81 168 PRO A N 1
ATOM 1191 C CA . PRO A 1 168 ? -2.307 3.865 5.413 1.00 96.81 168 PRO A CA 1
ATOM 1192 C C . PRO A 1 168 ? -2.955 4.009 6.791 1.00 96.81 168 PRO A C 1
ATOM 1194 O O . PRO A 1 168 ? -3.802 3.191 7.152 1.00 96.81 168 PRO A O 1
ATOM 1197 N N . TYR A 1 169 ? -2.571 5.026 7.562 1.00 96.19 169 TYR A N 1
ATOM 1198 C CA . TYR A 1 169 ? -2.993 5.192 8.951 1.00 96.19 169 TYR A CA 1
ATOM 1199 C C . TYR A 1 169 ? -4.213 6.094 9.072 1.00 96.19 169 TYR A C 1
ATOM 1201 O O . TYR A 1 169 ? -5.123 5.811 9.842 1.00 96.19 169 TYR A O 1
ATOM 1209 N N . THR A 1 170 ? -4.274 7.161 8.284 1.00 97.50 170 THR A N 1
ATOM 1210 C CA . THR A 1 170 ? -5.380 8.126 8.289 1.00 97.50 170 THR A CA 1
ATOM 1211 C C . THR A 1 170 ? -6.407 7.838 7.197 1.00 97.50 170 THR A C 1
ATOM 1213 O O . THR A 1 170 ? -7.579 8.168 7.368 1.00 97.50 170 THR A O 1
ATOM 1216 N N . GLY A 1 171 ? -5.975 7.232 6.086 1.00 96.31 171 GLY A N 1
ATOM 1217 C CA . GLY A 1 171 ? -6.754 7.030 4.863 1.00 96.31 171 GLY A CA 1
ATOM 1218 C C . GLY A 1 171 ? -7.035 8.311 4.072 1.00 96.31 171 GLY A C 1
ATOM 1219 O O . GLY A 1 171 ? -7.863 8.306 3.162 1.00 96.31 171 GLY A O 1
ATOM 1220 N N . LYS A 1 172 ? -6.363 9.424 4.396 1.00 98.00 172 LYS A N 1
ATOM 1221 C CA . LYS A 1 172 ? -6.427 10.661 3.603 1.00 98.00 172 LYS A CA 1
ATOM 1222 C C . LYS A 1 172 ? -5.647 10.499 2.301 1.00 98.00 172 LYS A C 1
ATOM 1224 O O . LYS A 1 172 ? -4.628 9.816 2.264 1.00 98.00 172 LYS A O 1
ATOM 1229 N N . THR A 1 173 ? -6.094 11.161 1.239 1.00 97.94 173 THR A N 1
ATOM 1230 C CA . THR A 1 173 ? -5.371 11.193 -0.038 1.00 97.94 173 THR A CA 1
ATOM 1231 C C . THR A 1 173 ? -4.021 11.885 0.102 1.0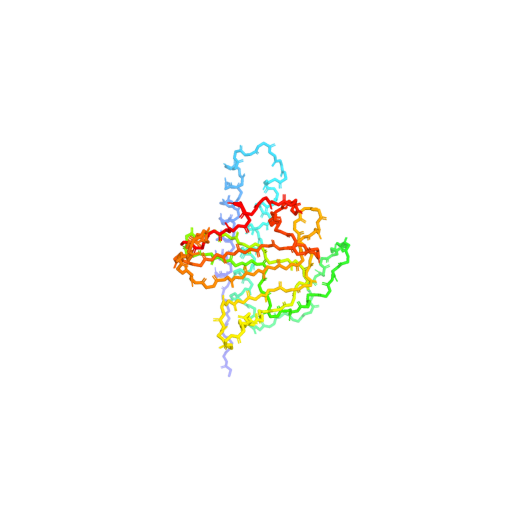0 97.94 173 THR A C 1
ATOM 1233 O O . THR A 1 173 ? -3.914 12.930 0.743 1.00 97.94 173 THR A O 1
ATOM 1236 N N . LEU A 1 174 ? -3.006 11.326 -0.551 1.00 96.81 174 LEU A N 1
ATOM 1237 C CA . LEU A 1 174 ? -1.648 11.852 -0.593 1.00 96.81 174 LEU A CA 1
ATOM 1238 C C . LEU A 1 174 ? -1.259 12.236 -2.027 1.00 96.81 174 LEU A C 1
ATOM 1240 O O . LEU A 1 174 ? -1.621 11.527 -2.976 1.00 96.81 174 LEU A O 1
ATOM 1244 N N . PRO A 1 175 ? -0.465 13.310 -2.207 1.00 95.50 175 PRO A N 1
ATOM 1245 C CA . PRO A 1 175 ? 0.111 13.633 -3.506 1.00 95.50 175 PRO A CA 1
ATOM 1246 C C . PRO A 1 175 ? 1.037 12.507 -3.981 1.00 95.50 175 PRO A C 1
ATOM 1248 O O . PRO A 1 175 ? 1.581 11.739 -3.182 1.00 95.50 175 PRO A O 1
ATOM 1251 N N . ASN A 1 176 ? 1.263 12.421 -5.295 1.00 89.19 176 ASN A N 1
ATOM 1252 C CA . ASN A 1 176 ? 2.047 11.330 -5.881 1.00 89.19 176 ASN A CA 1
ATOM 1253 C C . ASN A 1 176 ? 3.494 11.251 -5.365 1.00 89.19 176 ASN A C 1
ATOM 1255 O O . ASN A 1 176 ? 4.067 10.170 -5.276 1.00 89.19 176 ASN A O 1
ATOM 1259 N N . THR A 1 177 ? 4.060 12.383 -4.954 1.00 89.56 177 THR A N 1
ATOM 1260 C CA . THR A 1 177 ? 5.401 12.473 -4.361 1.00 89.56 177 THR A CA 1
ATOM 1261 C C . THR A 1 177 ? 5.496 11.891 -2.949 1.00 89.56 177 THR A C 1
ATOM 1263 O O . THR A 1 177 ? 6.600 11.663 -2.473 1.00 89.56 177 THR A O 1
ATOM 1266 N N . LYS A 1 178 ? 4.364 11.639 -2.274 1.00 93.38 178 LYS A N 1
ATOM 1267 C CA . LYS A 1 178 ? 4.313 11.153 -0.882 1.00 93.38 178 LYS A CA 1
ATOM 1268 C C . LYS A 1 178 ? 3.607 9.806 -0.712 1.00 93.38 178 LYS A C 1
ATOM 1270 O O . LYS A 1 178 ? 3.566 9.288 0.393 1.00 93.38 178 LYS A O 1
ATOM 1275 N N . ASN A 1 179 ? 3.027 9.245 -1.773 1.00 93.25 179 ASN A N 1
ATOM 1276 C CA . ASN A 1 179 ? 2.214 8.024 -1.688 1.00 93.25 179 ASN A CA 1
ATOM 1277 C C . ASN A 1 179 ? 2.984 6.724 -1.992 1.00 93.25 179 ASN A C 1
ATOM 1279 O O . ASN A 1 179 ? 2.362 5.686 -2.225 1.00 93.25 179 ASN A O 1
ATOM 1283 N N . HIS A 1 180 ? 4.318 6.791 -1.991 1.00 94.06 180 HIS A N 1
ATOM 1284 C CA . HIS A 1 180 ? 5.222 5.656 -2.142 1.00 94.06 180 HIS A CA 1
ATOM 1285 C C . HIS A 1 180 ? 6.040 5.518 -0.857 1.00 94.06 180 HIS A C 1
ATOM 1287 O O . HIS A 1 180 ? 6.805 6.417 -0.511 1.00 94.06 180 HIS A O 1
ATOM 1293 N N . PHE A 1 181 ? 5.858 4.409 -0.148 1.00 94.06 181 PHE A N 1
ATOM 1294 C CA . PHE A 1 181 ? 6.516 4.138 1.123 1.00 94.06 181 PHE A CA 1
ATOM 1295 C C . PHE A 1 181 ? 7.684 3.180 0.884 1.00 94.06 181 PHE A C 1
ATOM 1297 O O . PHE A 1 181 ? 7.476 2.069 0.403 1.00 94.06 181 PHE A O 1
ATOM 1304 N N . GLY A 1 182 ? 8.910 3.620 1.161 1.00 89.00 182 GLY A N 1
ATOM 1305 C CA . GLY A 1 182 ? 10.107 2.805 0.941 1.00 89.00 182 GLY A CA 1
ATOM 1306 C C . GLY A 1 182 ? 10.168 1.586 1.864 1.00 89.00 182 GLY A C 1
ATOM 1307 O O . GLY A 1 182 ? 9.717 1.640 3.006 1.00 89.00 182 GLY A O 1
ATOM 1308 N N . THR A 1 183 ? 10.750 0.501 1.361 1.00 79.50 183 THR A N 1
ATOM 1309 C CA . THR A 1 183 ? 10.880 -0.799 2.045 1.00 79.50 183 THR A CA 1
ATOM 1310 C C . THR A 1 183 ? 12.313 -1.125 2.469 1.00 79.50 183 THR A C 1
ATOM 1312 O O . THR A 1 183 ? 12.581 -2.288 2.742 1.00 79.50 183 THR A O 1
ATOM 1315 N N . ASN A 1 184 ? 13.203 -0.118 2.491 1.00 67.19 184 ASN A N 1
ATOM 1316 C CA . ASN A 1 184 ? 14.651 -0.225 2.748 1.00 67.19 184 ASN A CA 1
ATOM 1317 C C . ASN A 1 184 ? 15.044 -1.276 3.792 1.00 67.19 184 ASN A C 1
ATOM 1319 O O . ASN A 1 184 ? 14.397 -1.316 4.866 1.00 67.19 184 ASN A O 1
#